Protein 8JCQ (pdb70)

Nearest PDB structures (foldseek):
  8jcr-assembly1_A  TM=1.004E+00  e=3.885E-51  Calotropis gigantea
  8jcs-assembly1_A  TM=9.758E-01  e=3.592E-34  Calotropis
  2cio-assembly1_A  TM=9.596E-01  e=3.983E-30  Carica papaya
  4qrg-assembly2_B  TM=9.560E-01  e=6.024E-29  Carica papaya
  2bdz-assembly4_D  TM=9.513E-01  e=4.360E-29  Jacaratia mexicana

Secondary structure (DSSP, 8-state):
----S-EETTTTT--PPP-B-TTSB-HHHHHHHHHHHHHHHHTT-----B-HHHHHHH-TTS-TTB---HHHHHHHHHHH-B-BTTTS---SS----------B---EEEE--SS-HHHHHHHHTTS-EEEEE---HHHHT--SSEE-----SS--EEEEEEEEEEETTEEEEEEE-SB-TTSTBTTEEEEE-S-SSTT---TTSS-EEEE--

Foldseek 3Di:
DDFDQKAFLVVVVQFDAAAALPQFQLLLLVLLQSQVQSVCVLVPHDRFAWDSLLCLAPLVCQHRSVGGHVQSSLVCLQVPATHGCVFVPRDNGHDHNDDDDHPHGANHKDKFPFLAQVRVSVVLRRTKKKFWAFADDQNQQAAEDADPDDGHDDGRGIWIFRMWHADPRFIWTWIAARRALRGHPRRIHTYTGDDPGSCRSNRRGIMMHTHHD

Solvent-accessible surface area: 9882 Å² total

Radius of gyration: 16.0 Å; Cα contacts (8 Å, |Δi|>4): 527; chains: 1; bounding box: 44×42×37 Å

Sequence (213 aa):
FPVPPSSVDWREKGALVPIKNQGRCGSCWAFSAVASVEALNKIKGGELIISLSEQMMVDCVNASYGCKGGRQTDAFKYIKVHGIASSKDYPYVGVVQGPCQPKEIVLLKISSGYRGIVRRNNEKYLQIIASQQVVSISIKVGKDFQHYKSGIFNGTCGDKINHGVNVVGYGSSENGIPYWIVRNSWGKGWGEQGYIRMRRNTSNPAGCGVAITPTFPVID

Structure (mmCIF, N/CA/C/O backbone):
data_8JCQ
#
_entry.id   8JCQ
#
_cell.length_a   68.616
_cell.length_b   121.272
_cell.length_c   61.006
_cell.angle_alpha   90.000
_cell.angle_beta   90.000
_cell.angle_gamma   90.000
#
_symmetry.space_group_name_H-M   'C 2 2 21'
#
loop_
_entity.id
_entity.type
_entity.pdbx_description
1 polymer Procerain
2 non-polymer N-[N-[1-HYDROXYCARBOXYETHYL-CARBONYL]LEUCYLAMINO-BUTYL]-GUANIDINE
3 water water
#
loop_
_atom_site.group_PDB
_atom_site.id
_atom_site.type_symbol
_atom_site.label_atom_id
_atom_site.label_alt_id
_atom_site.label_comp_id
_atom_site.label_asym_id
_atom_site.label_entity_id
_atom_site.label_seq_id
_atom_site.pdbx_PDB_ins_code
_atom_site.Cartn_x
_atom_site.Cartn_y
_atom_site.Cartn_z
_atom_site.occupancy
_atom_site.B_iso_or_equiv
_atom_site.auth_seq_id
_atom_site.auth_comp_id
_atom_site.auth_asym_id
_atom_site.auth_atom_id
_atom_site.pdbx_PDB_model_num
ATOM 1 N N . PHE A 1 1 ? -4.50626 21.03297 1.44710 1.000 36.34013 124 PHE A N 1
ATOM 2 C CA . PHE A 1 1 ? -3.73398 20.95643 0.21395 1.000 33.84027 124 PHE A CA 1
ATOM 3 C C . PHE A 1 1 ? -3.64046 19.47807 -0.16334 1.000 32.09767 124 PHE A C 1
ATOM 4 O O . PHE A 1 1 ? -3.12013 18.68352 0.62022 1.000 40.92581 124 PHE A O 1
ATOM 12 N N . PRO A 1 2 ? -4.14417 19.11559 -1.33945 1.000 28.55956 125 PRO A N 1
ATOM 13 C CA . PRO A 1 2 ? -4.02993 17.71265 -1.79301 1.000 33.77564 125 PRO A CA 1
ATOM 14 C C . PRO A 1 2 ? -2.58380 17.23644 -1.78021 1.000 33.37684 125 PRO A C 1
ATOM 15 O O . PRO A 1 2 ? -1.69398 17.88279 -2.34031 1.000 29.69810 125 PRO A O 1
ATOM 19 N N . VAL A 1 3 ? -2.36456 16.11165 -1.11509 1.000 32.12428 126 VAL A N 1
ATOM 20 C CA . VAL A 1 3 ? -1.03932 15.57009 -0.82483 1.000 27.82605 126 VAL A CA 1
ATOM 21 C C . VAL A 1 3 ? -0.88669 14.23918 -1.56337 1.000 22.34886 126 VAL A C 1
ATOM 22 O O . VAL A 1 3 ? -1.65158 13.32440 -1.30047 1.000 23.95249 126 VAL A O 1
ATOM 26 N N . PRO A 1 4 ? 0.08329 14.08103 -2.46022 1.000 22.64177 127 PRO A N 1
ATOM 27 C CA . PRO A 1 4 ? 0.31845 12.77011 -3.08131 1.000 26.77743 127 PRO A CA 1
ATOM 28 C C . PRO A 1 4 ? 0.82287 11.77236 -2.05388 1.000 21.08919 127 PRO A C 1
ATOM 29 O O . PRO A 1 4 ? 1.49557 12.15566 -1.08720 1.000 21.19881 127 PRO A O 1
ATOM 33 N N . PRO A 1 5 ? 0.49093 10.48437 -2.19421 1.000 23.19570 128 PRO A N 1
ATOM 34 C CA . PRO A 1 5 ? 0.97632 9.50153 -1.20702 1.000 24.35296 128 PRO A CA 1
ATOM 35 C C . PRO A 1 5 ? 2.46043 9.21230 -1.27961 1.000 20.63184 128 PRO A C 1
ATOM 36 O O . PRO A 1 5 ? 3.05750 8.79633 -0.26956 1.000 23.05985 128 PRO A O 1
ATOM 40 N N A SER A 1 6 ? 3.12698 9.43438 -2.42247 0.620 18.94059 129 SER A N 1
ATOM 41 N N B SER A 1 6 ? 3.11758 9.50428 -2.40842 0.380 19.57802 129 SER A N 1
ATOM 42 C CA A SER A 1 6 ? 4.57195 9.30483 -2.47383 0.620 15.97937 129 SER A CA 1
ATOM 43 C CA B SER A 1 6 ? 4.53347 9.22722 -2.58347 0.380 17.82824 129 SER A CA 1
ATOM 44 C C A SER A 1 6 ? 5.12557 10.34588 -3.41562 0.620 16.61941 129 SER A C 1
ATOM 45 C C B SER A 1 6 ? 5.13178 10.31314 -3.46485 0.380 17.48149 129 SER A C 1
ATOM 46 O O A SER A 1 6 ? 4.50383 10.68113 -4.43193 0.620 17.94954 129 SER A O 1
ATOM 47 O O B SER A 1 6 ? 4.53011 10.69549 -4.47378 0.380 18.04110 129 SER A O 1
ATOM 52 N N . VAL A 1 7 ? 6.30190 10.80314 -3.08152 1.000 14.28648 130 VAL A N 1
ATOM 53 C CA . VAL A 1 7 ? 6.98996 11.84897 -3.82310 1.000 13.66638 130 VAL A CA 1
ATOM 54 C C . VAL A 1 7 ? 8.46114 11.51005 -3.83132 1.000 13.83141 130 VAL A C 1
ATOM 55 O O . VAL A 1 7 ? 9.00542 11.09400 -2.80509 1.000 15.06408 130 VAL A O 1
ATOM 59 N N . ASP A 1 8 ? 9.13091 11.70993 -4.96285 1.000 13.56490 131 ASP A N 1
ATOM 60 C CA . ASP A 1 8 ? 10.58845 11.54741 -5.01347 1.000 13.98840 131 ASP A CA 1
ATOM 61 C C . ASP A 1 8 ? 11.15878 12.58876 -5.98657 1.000 13.69663 131 ASP A C 1
ATOM 62 O O . ASP A 1 8 ? 11.09526 12.39492 -7.21765 1.000 13.98831 131 ASP A O 1
ATOM 67 N N . TRP A 1 9 ? 11.71689 13.65661 -5.43777 1.000 12.39011 132 TRP A N 1
ATOM 68 C CA . TRP A 1 9 ? 12.22421 14.72911 -6.29183 1.000 13.19064 132 TRP A CA 1
ATOM 69 C C . TRP A 1 9 ? 13.39942 14.30011 -7.14423 1.000 14.33473 132 TRP A C 1
ATOM 70 O O . TRP A 1 9 ? 13.68916 14.97607 -8.15803 1.000 14.32725 132 TRP A O 1
ATOM 81 N N . ARG A 1 10 ? 14.07289 13.19399 -6.78522 1.000 13.74978 133 ARG A N 1
ATOM 82 C CA . ARG A 1 10 ? 15.13553 12.70774 -7.65868 1.000 14.21724 133 ARG A CA 1
ATOM 83 C C . ARG A 1 10 ? 14.56134 12.25310 -8.99725 1.000 15.43127 133 ARG A C 1
ATOM 84 O O . ARG A 1 10 ? 15.19148 12.43934 -10.05239 1.000 16.56283 133 ARG A O 1
ATOM 92 N N . GLU A 1 11 ? 13.36395 11.65626 -8.99112 1.000 17.37234 134 GLU A N 1
ATOM 93 C CA . GLU A 1 11 ? 12.72599 11.21137 -10.23222 1.000 18.05737 134 GLU A CA 1
ATOM 94 C C . GLU A 1 11 ? 12.30706 12.37681 -11.10778 1.000 20.54001 134 GLU A C 1
ATOM 95 O O . GLU A 1 11 ? 12.10710 12.17655 -12.30339 1.000 22.21423 134 GLU A O 1
ATOM 101 N N . LYS A 1 12 ? 12.16099 13.58246 -10.55189 1.000 19.01671 135 LYS A N 1
ATOM 102 C CA . LYS A 1 12 ? 11.83308 14.78767 -11.31253 1.000 21.44604 135 LYS A CA 1
ATOM 103 C C . LYS A 1 12 ? 13.05713 15.56944 -11.75545 1.000 20.87972 135 LYS A C 1
ATOM 104 O O . LYS A 1 12 ? 12.93179 16.68776 -12.27277 1.000 22.74067 135 LYS A O 1
ATOM 110 N N . GLY A 1 13 ? 14.26042 15.03023 -11.55408 1.000 18.07605 136 GLY A N 1
ATOM 111 C CA . GLY A 1 13 ? 15.42922 15.72460 -12.05362 1.000 18.46700 136 GLY A CA 1
ATOM 112 C C . GLY A 1 13 ? 15.82955 16.92032 -11.22134 1.000 17.21044 136 GLY A C 1
ATOM 113 O O . GLY A 1 13 ? 16.50709 17.82202 -11.73755 1.000 17.57997 136 GLY A O 1
ATOM 114 N N . ALA A 1 14 ? 15.42756 16.95273 -9.94592 1.000 14.33608 137 ALA A N 1
ATOM 115 C CA . ALA A 1 14 ? 15.71006 18.10910 -9.11302 1.000 13.59185 137 ALA A CA 1
ATOM 116 C C . ALA A 1 14 ? 16.88225 17.95067 -8.15586 1.000 12.48586 137 ALA A C 1
ATOM 117 O O . ALA A 1 14 ? 17.19501 18.88866 -7.40973 1.000 13.70266 137 ALA A O 1
ATOM 119 N N . LEU A 1 15 ? 17.57794 16.81607 -8.15767 1.000 12.76332 138 LEU A N 1
ATOM 120 C CA . LEU A 1 15 ? 18.75768 16.62786 -7.30532 1.000 13.05689 138 LEU A CA 1
ATOM 121 C C . LEU A 1 15 ? 19.99507 16.37068 -8.14577 1.000 13.67819 138 LEU A C 1
ATOM 122 O O . LEU A 1 15 ? 20.03192 15.46615 -8.98683 1.000 14.88155 138 LEU A O 1
ATOM 127 N N . VAL A 1 16 ? 21.03664 17.16771 -7.88150 1.000 14.10514 139 VAL A N 1
ATOM 128 C CA . VAL A 1 16 ? 22.34220 16.86113 -8.43741 1.000 14.78967 139 VAL A CA 1
ATOM 129 C C . VAL A 1 16 ? 22.90546 15.62258 -7.73765 1.000 14.99364 139 VAL A C 1
ATOM 130 O O . VAL A 1 16 ? 22.39152 15.22932 -6.67081 1.000 14.73899 139 VAL A O 1
ATOM 134 N N . PRO A 1 17 ? 23.95490 15.00661 -8.25262 1.000 15.49300 140 PRO A N 1
ATOM 135 C CA . PRO A 1 17 ? 24.48383 13.81226 -7.59107 1.000 16.98959 140 PRO A CA 1
ATOM 136 C C . PRO A 1 17 ? 24.92310 14.10537 -6.16155 1.000 17.14833 140 PRO A C 1
ATOM 137 O O . PRO A 1 17 ? 25.30440 15.22374 -5.80611 1.000 16.17559 140 PRO A O 1
ATOM 141 N N . ILE A 1 18 ? 24.85590 13.05555 -5.33050 1.000 16.63241 141 ILE A N 1
ATOM 142 C CA . ILE A 1 18 ? 25.29908 13.12599 -3.94059 1.000 16.55465 141 ILE A CA 1
ATOM 143 C C . ILE A 1 18 ? 26.72166 13.65415 -3.85234 1.000 14.66329 141 ILE A C 1
ATOM 144 O O . ILE A 1 18 ? 27.59082 13.28144 -4.64498 1.000 16.99275 141 ILE A O 1
ATOM 149 N N . LYS A 1 19 ? 26.93909 14.49684 -2.83805 1.000 15.09779 142 LYS A N 1
ATOM 150 C CA . LYS A 1 19 ? 28.22480 15.08473 -2.53074 1.000 16.06742 142 LYS A CA 1
ATOM 151 C C . LYS A 1 19 ? 28.79903 14.53197 -1.23012 1.000 15.73881 142 LYS A C 1
ATOM 152 O O . LYS A 1 19 ? 28.12691 13.80193 -0.48295 1.000 18.01445 142 LYS A O 1
ATOM 158 N N . ASN A 1 20 ? 30.04443 14.91649 -0.93259 1.000 18.53672 143 ASN A N 1
ATOM 159 C CA . ASN A 1 20 ? 30.73884 14.44575 0.26465 1.000 18.13025 143 ASN A CA 1
ATOM 160 C C . ASN A 1 20 ? 31.38443 15.64195 0.96724 1.000 19.95632 143 ASN A C 1
ATOM 161 O O . ASN A 1 20 ? 32.36852 16.20480 0.46761 1.000 19.68181 143 ASN A O 1
ATOM 166 N N . GLN A 1 21 ? 30.87187 15.99748 2.14827 1.000 18.82717 144 GLN A N 1
ATOM 167 C CA . GLN A 1 21 ? 31.41944 17.13053 2.89337 1.000 18.44792 144 GLN A CA 1
ATOM 168 C C . GLN A 1 21 ? 32.78688 16.83863 3.51356 1.000 21.73594 144 GLN A C 1
ATOM 169 O O . GLN A 1 21 ? 33.46664 17.77096 3.96360 1.000 20.76623 144 GLN A O 1
ATOM 175 N N . GLY A 1 22 ? 33.21960 15.59138 3.55999 1.000 19.99398 145 GLY A N 1
ATOM 176 C CA . GLY A 1 22 ? 34.49702 15.29086 4.17875 1.000 23.05870 145 GLY A CA 1
ATOM 177 C C . GLY A 1 22 ? 34.49210 15.60079 5.67255 1.000 26.64072 145 GLY A C 1
ATOM 178 O O . GLY A 1 22 ? 33.45162 15.59149 6.33312 1.000 27.28741 145 GLY A O 1
ATOM 179 N N . ARG A 1 23 ? 35.69080 15.83354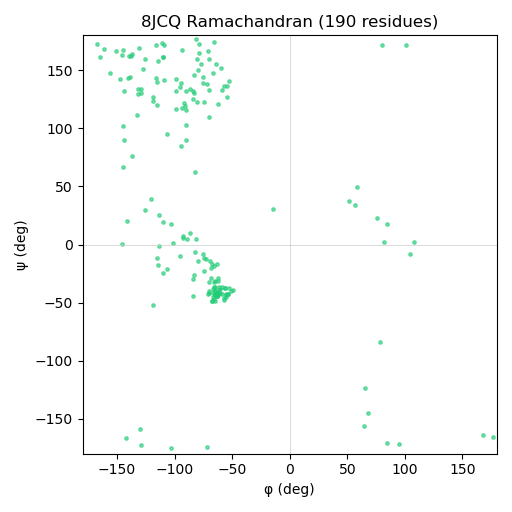 6.22747 1.000 29.32320 146 ARG A N 1
ATOM 180 C CA . ARG A 1 23 ? 35.75906 16.03235 7.67992 1.000 31.87820 146 ARG A CA 1
ATOM 181 C C . ARG A 1 23 ? 35.24875 17.39185 8.14686 1.000 37.54475 146 ARG A C 1
ATOM 182 O O . ARG A 1 23 ? 35.02222 17.58537 9.34735 1.000 43.28856 146 ARG A O 1
ATOM 190 N N . CYS A 1 24 ? 35.02201 18.31587 7.23225 1.000 26.38610 147 CYS A N 1
ATOM 191 C CA . CYS A 1 24 ? 34.63455 19.67026 7.58510 1.000 23.20076 147 CYS A CA 1
ATOM 192 C C . CYS A 1 24 ? 33.20249 19.67819 8.11003 1.000 19.83469 147 CYS A C 1
ATOM 193 O O . CYS A 1 24 ? 32.32851 19.00405 7.56202 1.000 22.71365 147 CYS A O 1
ATOM 196 N N . GLY A 1 25 ? 32.96259 20.45487 9.17495 1.000 21.99920 148 GLY A N 1
ATOM 197 C CA . GLY A 1 25 ? 31.61364 20.55298 9.74400 1.000 20.96215 148 GLY A CA 1
ATOM 198 C C . GLY A 1 25 ? 30.74095 21.54230 8.99182 1.000 18.87873 148 GLY A C 1
ATOM 199 O O . GLY A 1 25 ? 30.36460 22.60938 9.51114 1.000 23.16813 148 GLY A O 1
ATOM 200 N N . SER A 1 26 ? 30.50402 21.23779 7.72603 1.000 18.27077 149 SER A N 1
ATOM 201 C CA . SER A 1 26 ? 29.78989 22.14779 6.82680 1.000 16.70369 149 SER A CA 1
ATOM 202 C C . SER A 1 26 ? 28.39717 21.63074 6.46599 1.000 16.73040 149 SER A C 1
ATOM 203 O O . SER A 1 26 ? 27.81711 22.04434 5.46065 1.000 15.50077 149 SER A O 1
ATOM 206 N N . CYS A 1 27 ? 27.85641 20.70643 7.27673 1.000 16.71347 150 CYS A N 1
ATOM 207 C CA . CYS A 1 27 ? 26.53559 20.17773 6.96832 1.000 16.67515 150 CYS A CA 1
ATOM 208 C C . CYS A 1 27 ? 25.49426 21.27896 6.76674 1.000 14.92432 150 CYS A C 1
ATOM 209 O O . CYS A 1 27 ? 24.56795 21.12239 5.96597 1.000 14.38587 150 CYS A O 1
ATOM 212 N N . TRP A 1 28 ? 25.57312 22.33426 7.54500 1.000 15.86930 151 TRP A N 1
ATOM 213 C CA . TRP A 1 28 ? 24.63089 23.45282 7.40212 1.000 15.62607 151 TRP A CA 1
ATOM 214 C C . TRP A 1 28 ? 24.60910 23.96556 5.97269 1.000 14.08672 151 TRP A C 1
ATOM 215 O O . TRP A 1 28 ? 23.54009 24.27342 5.43028 1.000 13.24751 151 TRP A O 1
ATOM 226 N N . ALA A 1 29 ? 25.78257 24.08626 5.35030 1.000 13.71053 152 ALA A N 1
ATOM 227 C CA . ALA A 1 29 ? 25.88056 24.56429 3.97968 1.000 13.76687 152 ALA A CA 1
ATOM 228 C C . ALA A 1 29 ? 25.34896 23.54145 2.98615 1.000 12.28982 152 ALA A C 1
ATOM 229 O O . ALA A 1 29 ? 24.63537 23.89828 2.04443 1.000 13.00447 152 ALA A O 1
ATOM 231 N N . PHE A 1 30 ? 25.67220 22.25656 3.17179 1.000 12.21987 153 PHE A N 1
ATOM 232 C CA . PHE A 1 30 ? 25.13115 21.24611 2.26776 1.000 14.09144 153 PHE A CA 1
ATOM 233 C C . PHE A 1 30 ? 23.60318 21.19762 2.34588 1.000 11.45251 153 PHE A C 1
ATOM 234 O O . PHE A 1 30 ? 22.92560 21.14929 1.30853 1.000 12.36637 153 PHE A O 1
ATOM 242 N N . SER A 1 31 ? 23.06002 21.28884 3.54771 1.000 12.68689 154 SER A N 1
ATOM 243 C CA . SER A 1 31 ? 21.62011 21.23181 3.70239 1.000 11.96315 154 SER A CA 1
ATOM 244 C C . SER A 1 31 ? 20.95349 22.45038 3.07244 1.000 12.59045 154 SER A C 1
ATOM 245 O O . SER A 1 31 ? 19.92544 22.33127 2.34948 1.000 13.17827 154 SER A O 1
ATOM 248 N N . ALA A 1 32 ? 21.51149 23.65188 3.23398 1.000 11.35400 155 ALA A N 1
ATOM 249 C CA . ALA A 1 32 ? 20.91101 24.81384 2.57338 1.000 11.61345 155 ALA A CA 1
ATOM 250 C C . ALA A 1 32 ? 21.02509 24.70249 1.06693 1.000 10.67021 155 ALA A C 1
ATOM 251 O O . ALA A 1 32 ? 20.05240 24.98053 0.31667 1.000 11.85130 155 ALA A O 1
ATOM 253 N N . VAL A 1 33 ? 22.21390 24.35689 0.56451 1.000 11.00354 156 VAL A N 1
ATOM 254 C CA . VAL A 1 33 ? 22.48369 24.37178 -0.86425 1.000 11.24845 156 VAL A CA 1
ATOM 255 C C . VAL A 1 33 ? 21.60101 23.38014 -1.61032 1.000 10.48146 156 VAL A C 1
ATOM 256 O O . VAL A 1 33 ? 21.09016 23.70412 -2.69196 1.000 11.36242 156 VAL A O 1
ATOM 260 N N . ALA A 1 34 ? 21.44929 22.16303 -1.10048 1.000 11.14721 157 ALA A N 1
ATOM 261 C CA . ALA A 1 34 ? 20.65396 21.21027 -1.86981 1.000 11.05616 157 ALA A CA 1
ATOM 262 C C . ALA A 1 34 ? 19.21686 21.70217 -2.03264 1.000 10.94514 157 ALA A C 1
ATOM 263 O O . ALA A 1 34 ? 18.59266 21.48134 -3.08522 1.000 11.13641 157 ALA A O 1
ATOM 265 N N . SER A 1 35 ? 18.66345 22.35797 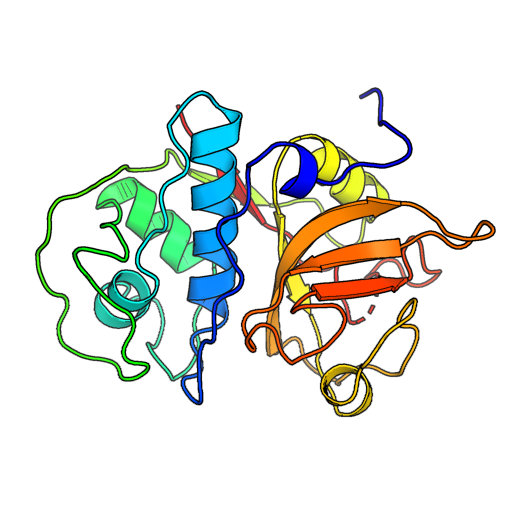-1.00365 1.000 10.09391 158 SER A N 1
ATOM 266 C CA . SER A 1 35 ? 17.30713 22.86663 -1.13315 1.000 9.58318 158 SER A CA 1
ATOM 267 C C . SER A 1 35 ? 17.22985 23.95907 -2.19877 1.000 11.15448 158 SER A C 1
ATOM 268 O O . SER A 1 35 ? 16.23766 24.04532 -2.94180 1.000 10.84028 158 SER A O 1
ATOM 271 N N . VAL A 1 36 ? 18.24429 24.83157 -2.26809 1.000 10.30405 159 VAL A N 1
ATOM 272 C CA . VAL A 1 36 ? 18.26992 25.89506 -3.27925 1.000 11.09344 159 VAL A CA 1
ATOM 273 C C . VAL A 1 36 ? 18.42077 25.32491 -4.70034 1.000 11.12223 159 VAL A C 1
ATOM 274 O O . VAL A 1 36 ? 17.72180 25.74282 -5.63021 1.000 11.20110 159 VAL A O 1
ATOM 278 N N . GLU A 1 37 ? 19.33777 24.36035 -4.87698 1.000 11.09749 160 GLU A N 1
ATOM 279 C CA . GLU A 1 37 ? 19.53670 23.74437 -6.18269 1.000 11.02516 160 GLU A CA 1
ATOM 280 C C . GLU A 1 37 ? 18.24236 23.14358 -6.67755 1.000 11.48461 160 GLU A C 1
ATOM 281 O O . GLU A 1 37 ? 17.87053 23.32468 -7.84161 1.000 12.05186 160 GLU A O 1
ATOM 287 N N . ALA A 1 38 ? 17.55973 22.39131 -5.81059 1.000 11.36641 161 ALA A N 1
ATOM 288 C CA . ALA A 1 38 ? 16.31046 21.75242 -6.23079 1.000 10.45653 161 ALA A CA 1
ATOM 289 C C . ALA A 1 38 ? 15.24034 22.77841 -6.56580 1.000 11.49105 161 ALA A C 1
ATOM 290 O O . ALA A 1 38 ? 14.53238 22.65736 -7.57656 1.000 12.13450 161 ALA A O 1
ATOM 292 N N . LEU A 1 39 ? 15.11110 23.82125 -5.75265 1.000 10.68010 162 LEU A N 1
ATOM 293 C CA . LEU A 1 39 ? 14.03574 24.76557 -6.02620 1.000 11.73423 162 LEU A CA 1
ATOM 294 C C . LEU A 1 39 ? 14.26230 25.47000 -7.34675 1.000 12.33928 162 LEU A C 1
ATOM 295 O O . LEU A 1 39 ? 13.30884 25.73823 -8.08189 1.000 13.58177 162 LEU A O 1
ATOM 300 N N . ASN A 1 40 ? 15.52310 25.82912 -7.63591 1.000 12.34176 163 ASN A N 1
ATOM 301 C CA . ASN A 1 40 ? 15.81735 26.49718 -8.90255 1.000 15.13125 163 ASN A CA 1
ATOM 302 C C . ASN A 1 40 ? 15.31779 25.67229 -10.08128 1.000 15.23332 163 ASN A C 1
ATOM 303 O O . ASN A 1 40 ? 14.69550 26.19870 -11.00136 1.000 15.20068 163 ASN A O 1
ATOM 308 N N . LYS A 1 41 ? 15.54952 24.36586 -10.02567 1.000 13.07745 164 LYS A N 1
ATOM 309 C CA . LYS A 1 41 ? 15.06289 23.46900 -11.07442 1.000 13.77427 164 LYS A CA 1
ATOM 310 C C . LYS A 1 41 ? 13.54208 23.36788 -11.06880 1.000 13.40076 164 LYS A C 1
ATOM 311 O O . LYS A 1 41 ? 12.90971 23.42107 -12.12984 1.000 14.69576 164 LYS A O 1
ATOM 317 N N . ILE A 1 42 ? 12.95971 23.14244 -9.88646 1.000 13.02054 165 ILE A N 1
ATOM 318 C CA . ILE A 1 42 ? 11.51028 22.96103 -9.78851 1.000 14.46428 165 ILE A CA 1
ATOM 319 C C . ILE A 1 42 ? 10.76175 24.15160 -10.37673 1.000 16.03079 165 ILE A C 1
ATOM 320 O O . ILE A 1 42 ? 9.71452 23.98925 -11.02206 1.000 18.08377 165 ILE A O 1
ATOM 325 N N . LYS A 1 43 ? 11.27902 25.35296 -10.18526 1.000 16.07238 166 LYS A N 1
ATOM 326 C CA . LYS A 1 43 ? 10.60652 26.56704 -10.64979 1.000 20.13480 166 LYS A CA 1
ATOM 327 C C . LYS A 1 43 ? 10.93488 26.92881 -12.08510 1.000 22.14729 166 LYS A C 1
ATOM 328 O O . LYS A 1 43 ? 10.52929 28.00031 -12.55110 1.000 27.15989 166 LYS A O 1
ATOM 334 N N . GLY A 1 44 ? 11.60251 26.04766 -12.81491 1.000 19.53469 167 GLY A N 1
ATOM 335 C CA . GLY A 1 44 ? 11.74976 26.21675 -14.24941 1.000 19.06687 167 GLY A CA 1
ATOM 336 C C . GLY A 1 44 ? 13.15383 26.59898 -14.66646 1.000 18.38696 167 GLY A C 1
ATOM 337 O O . GLY A 1 44 ? 13.36853 26.78496 -15.86599 1.000 19.75827 167 GLY A O 1
ATOM 338 N N . GLY A 1 45 ? 14.09999 26.69445 -13.75687 1.000 19.33613 168 GLY A N 1
ATOM 339 C CA . GLY A 1 45 ? 15.49499 26.88646 -14.10240 1.000 19.57005 168 GLY A CA 1
ATOM 340 C C . GLY A 1 45 ? 16.17652 25.57925 -14.48713 1.000 20.82079 168 GLY A C 1
ATOM 341 O O . GLY A 1 45 ? 15.57968 24.50001 -14.48446 1.000 19.90597 168 GLY A O 1
ATOM 342 N N . GLU A 1 46 ? 17.44338 25.68908 -14.88282 1.000 19.95264 169 GLU A N 1
ATOM 343 C CA . GLU A 1 46 ? 18.24187 24.50390 -15.18494 1.000 18.71982 169 GLU A CA 1
ATOM 344 C C . GLU A 1 46 ? 18.81085 23.93562 -13.89911 1.000 21.53576 169 GLU A C 1
ATOM 345 O O . GLU A 1 46 ? 19.12433 24.68105 -12.97959 1.000 26.09238 169 GLU A O 1
ATOM 351 N N . LEU A 1 47 ? 18.93683 22.60929 -13.81606 1.000 17.11031 170 LEU A N 1
ATOM 352 C CA . LEU A 1 47 ? 19.60203 22.01180 -12.65004 1.000 16.42524 170 LEU A CA 1
ATOM 353 C C . LEU A 1 47 ? 21.09528 22.29846 -12.71094 1.000 16.37818 170 LEU A C 1
ATOM 354 O O . LEU A 1 47 ? 21.78830 21.88867 -13.64864 1.000 17.28082 170 LEU A O 1
ATOM 359 N N A ILE A 1 48 ? 21.58933 22.96130 -11.67318 0.574 15.88928 171 ILE A N 1
ATOM 360 N N B ILE A 1 48 ? 21.61188 22.96364 -11.69242 0.426 15.58200 171 ILE A N 1
ATOM 361 C CA A ILE A 1 48 ? 22.98459 23.38948 -11.56912 0.574 15.67775 171 ILE A CA 1
ATOM 362 C CA B ILE A 1 48 ? 23.03778 23.27724 -11.65184 0.426 16.23178 171 ILE A CA 1
ATOM 363 C C A ILE A 1 48 ? 23.48821 23.01261 -10.17832 0.574 14.82002 171 ILE A C 1
ATOM 364 C C B ILE A 1 48 ? 23.54680 23.10110 -10.23229 0.426 14.02153 171 ILE A C 1
ATOM 365 O O A ILE A 1 48 ? 22.79367 23.23239 -9.18128 0.574 13.03329 171 ILE A O 1
ATOM 366 O O B ILE A 1 48 ? 22.92946 23.58040 -9.27337 0.426 15.56816 171 ILE A O 1
ATOM 375 N N . SER A 1 49 ? 24.66376 22.39297 -10.10900 1.000 14.85529 172 SER A N 1
ATOM 376 C CA . SER A 1 49 ? 25.31523 22.17466 -8.82797 1.000 14.21106 172 SER A CA 1
ATOM 377 C C . SER A 1 49 ? 25.95492 23.47548 -8.33486 1.000 11.99883 172 SER A C 1
ATOM 378 O O . SER A 1 49 ? 26.72470 24.13396 -9.04751 1.000 13.15058 172 SER A O 1
ATOM 381 N N . LEU A 1 50 ? 25.61073 23.84299 -7.10776 1.000 11.40334 173 LEU A N 1
ATOM 382 C CA . LEU A 1 50 ? 26.01782 25.10381 -6.50632 1.000 11.01430 173 LEU A CA 1
ATOM 383 C C . LEU A 1 50 ? 27.03465 24.89969 -5.37223 1.000 13.02689 173 LEU A C 1
ATOM 384 O O . LEU A 1 50 ? 27.18859 23.81441 -4.82552 1.000 12.41593 173 LEU A O 1
ATOM 389 N N . SER A 1 51 ? 27.74597 25.98411 -5.03105 1.000 12.00814 174 SER A N 1
ATOM 390 C CA . SER A 1 51 ? 28.98733 25.87649 -4.23783 1.000 12.47442 174 SER A CA 1
ATOM 391 C C . SER A 1 51 ? 28.76132 25.94350 -2.72400 1.000 12.09645 174 SER A C 1
ATOM 392 O O . SER A 1 51 ? 28.60489 27.04321 -2.15691 1.000 12.05689 174 SER A O 1
ATOM 395 N N . GLU A 1 52 ? 28.81840 24.78764 -2.06436 1.000 11.81382 175 GLU A N 1
ATOM 396 C CA . GLU A 1 52 ? 28.90329 24.80447 -0.59732 1.000 12.41626 175 GLU A CA 1
ATOM 397 C C . GLU A 1 52 ? 30.17347 25.48916 -0.13300 1.000 12.18562 175 GLU A C 1
ATOM 398 O O . GLU A 1 52 ? 30.19772 26.09022 0.94334 1.000 13.08270 175 GLU A O 1
ATOM 404 N N . GLN A 1 53 ? 31.26158 25.40145 -0.91246 1.000 12.48843 176 GLN A N 1
ATOM 405 C CA . GLN A 1 53 ? 32.51242 26.04581 -0.47198 1.000 11.90187 176 GLN A CA 1
ATOM 406 C C . GLN A 1 53 ? 32.33807 27.54117 -0.34057 1.000 11.83293 176 GLN A C 1
ATOM 407 O O . GLN A 1 53 ? 32.84705 28.15948 0.61192 1.000 12.54496 176 GLN A O 1
ATOM 413 N N . MET A 1 54 ? 31.59424 28.14215 -1.27402 1.000 12.12346 177 MET A N 1
ATOM 414 C CA . MET A 1 54 ? 31.33720 29.56686 -1.18191 1.000 11.53124 177 MET A CA 1
ATOM 415 C C . MET A 1 54 ? 30.59952 29.87848 0.09900 1.000 12.05167 177 MET A C 1
ATOM 416 O O . MET A 1 54 ? 30.86974 30.90680 0.73838 1.000 13.12972 177 MET A O 1
ATOM 421 N N . MET A 1 55 ? 29.65434 29.02068 0.51980 1.000 11.94256 178 MET A N 1
ATOM 422 C CA . MET A 1 55 ? 28.95858 29.28536 1.78451 1.000 11.06344 178 MET A CA 1
ATOM 423 C C . MET A 1 55 ? 29.92936 29.20197 2.95758 1.000 13.46285 178 MET A C 1
ATOM 424 O O . MET A 1 55 ? 29.95541 30.08229 3.82825 1.000 13.61111 178 MET A O 1
ATOM 429 N N . VAL A 1 56 ? 30.72392 28.12342 3.00971 1.000 12.98650 179 VAL A N 1
ATOM 430 C CA . VAL A 1 56 ? 31.69938 27.95410 4.08143 1.000 14.07337 179 VAL A CA 1
ATOM 431 C C . VAL A 1 56 ? 32.59436 29.17670 4.18455 1.000 13.54465 179 VAL A C 1
ATOM 432 O O . VAL A 1 56 ? 32.87518 29.66083 5.29392 1.000 14.87015 179 VAL A O 1
ATOM 436 N N . ASP A 1 57 ? 33.04665 29.71782 3.02925 1.000 12.74042 180 ASP A N 1
ATOM 437 C CA . ASP A 1 57 ? 34.06004 30.76706 3.06431 1.000 13.21773 180 ASP A CA 1
ATOM 438 C C . ASP A 1 57 ? 33.43268 32.14608 3.28019 1.000 14.00319 180 ASP A C 1
ATOM 439 O O . ASP A 1 57 ? 34.07814 33.03137 3.83782 1.000 15.41417 180 ASP A O 1
ATOM 444 N N . CYS A 1 58 ? 32.18043 32.35627 2.82057 1.000 14.13509 181 CYS A N 1
ATOM 445 C CA . CYS A 1 58 ? 31.62503 33.71569 2.72653 1.000 13.51589 181 CYS A CA 1
ATOM 446 C C . CYS A 1 58 ? 30.57947 34.06611 3.77067 1.000 14.32378 181 CYS A C 1
ATOM 447 O O . CYS A 1 58 ? 30.32284 35.25182 3.96485 1.000 16.61225 181 CYS A O 1
ATOM 450 N N . VAL A 1 59 ? 29.94295 33.07018 4.39325 1.000 16.60577 182 VAL A N 1
ATOM 451 C CA . VAL A 1 59 ? 28.80718 33.31387 5.29987 1.000 17.82821 182 VAL A CA 1
ATOM 452 C C . VAL A 1 59 ? 29.40728 33.50548 6.69326 1.000 19.53679 182 VAL A C 1
ATOM 453 O O . VAL A 1 59 ? 29.59906 32.54506 7.45275 1.000 20.17051 182 VAL A O 1
ATOM 457 N N . ASN A 1 60 ? 29.72790 34.75554 7.03018 1.000 20.28632 183 ASN A N 1
ATOM 458 C CA . ASN A 1 60 ? 30.41384 35.02748 8.29318 1.000 22.90927 183 ASN A CA 1
ATOM 459 C C . ASN A 1 60 ? 29.50809 34.94382 9.51009 1.000 22.90858 183 ASN A C 1
ATOM 460 O O . ASN A 1 60 ? 30.00992 34.93273 10.64158 1.000 24.32266 183 ASN A O 1
ATOM 465 N N . ALA A 1 61 ? 28.18522 34.80462 9.32560 1.000 22.40944 184 ALA A N 1
ATOM 466 C CA . ALA A 1 61 ? 27.31360 34.57274 10.47797 1.000 21.97755 184 ALA A CA 1
ATOM 467 C C . ALA A 1 61 ? 27.47396 33.14820 10.97754 1.000 22.73333 184 ALA A C 1
ATOM 468 O O . ALA A 1 61 ? 27.13578 32.85867 12.13044 1.000 23.72385 184 ALA A O 1
ATOM 470 N N . SER A 1 62 ? 27.95091 32.23868 10.10164 1.000 20.52829 185 SER A N 1
ATOM 471 C CA . SER A 1 62 ? 28.23673 30.86394 10.44672 1.000 20.28509 185 SER A CA 1
ATOM 472 C C . SER A 1 62 ? 29.74310 30.70572 10.60422 1.000 22.75823 185 SER A C 1
ATOM 473 O O . SER A 1 62 ? 30.49736 31.68037 10.56244 1.000 23.53120 185 SER A O 1
ATOM 476 N N . TYR A 1 63 ? 30.18526 29.46904 10.82827 1.000 21.29964 186 TYR A N 1
ATOM 477 C CA . TYR A 1 63 ? 31.52633 29.24205 11.37955 1.000 24.06423 186 TYR A CA 1
ATOM 478 C C . TYR A 1 63 ? 32.32031 28.29397 10.49270 1.000 22.75065 186 TYR A C 1
ATOM 479 O O . TYR A 1 63 ? 33.21781 27.59718 10.96913 1.000 24.52887 186 TYR A O 1
ATOM 488 N N . GLY A 1 64 ? 32.04171 28.28793 9.19145 1.000 21.97181 187 GLY A N 1
ATOM 489 C CA . GLY A 1 64 ? 32.88774 27.53348 8.26999 1.000 22.29167 187 GLY A CA 1
ATOM 490 C C . GLY A 1 64 ? 32.83216 26.03943 8.51047 1.000 20.52969 187 GLY A C 1
ATOM 491 O O . GLY A 1 64 ? 31.74428 25.44230 8.45956 1.000 22.46386 187 GLY A O 1
ATOM 492 N N . CYS A 1 65 ? 33.98330 25.40642 8.74279 1.000 21.58827 188 CYS A N 1
ATOM 493 C CA . CYS A 1 65 ? 34.04225 23.98590 9.06879 1.000 23.26967 188 CYS A CA 1
ATOM 494 C C . CYS A 1 65 ? 33.76111 23.70788 10.54091 1.000 22.92725 188 CYS A C 1
ATOM 495 O O . CYS A 1 65 ? 33.86076 22.56013 10.95088 1.000 25.92190 188 CYS A O 1
ATOM 498 N N . LYS A 1 66 ? 33.41440 24.74675 11.30082 1.000 22.96762 189 LYS A N 1
ATOM 499 C CA . LYS A 1 66 ? 33.07178 24.68040 12.70737 1.000 25.06418 189 LYS A CA 1
ATOM 500 C C . LYS A 1 66 ? 31.56612 24.76612 12.95611 1.000 23.63867 189 LYS A C 1
ATOM 501 O O . LYS A 1 66 ? 31.14234 25.04281 14.08770 1.000 25.45239 189 LYS A O 1
ATOM 507 N N . GLY A 1 67 ? 30.74452 24.53288 11.93209 1.000 21.22534 190 GLY A N 1
ATOM 508 C CA . GLY A 1 67 ? 29.30725 24.51539 12.11015 1.000 20.57698 190 GLY A CA 1
ATOM 509 C C . GLY A 1 67 ? 28.68081 25.80788 11.64161 1.000 21.51856 190 GLY A C 1
ATOM 510 O O . GLY A 1 67 ? 29.35867 26.78609 11.30593 1.000 22.14807 190 GLY A O 1
ATOM 511 N N . GLY A 1 68 ? 27.35561 25.80612 11.60236 1.000 18.74763 191 GLY A N 1
ATOM 512 C CA . GLY A 1 68 ? 26.66390 26.95643 11.05563 1.000 19.45543 191 GLY A CA 1
ATOM 513 C C . GLY A 1 68 ? 25.17259 26.69914 11.03189 1.000 18.86416 191 GLY A C 1
ATOM 514 O O . GLY A 1 68 ? 24.67211 25.76239 11.67115 1.000 20.39628 191 GLY A O 1
ATOM 515 N N . ARG A 1 69 ? 24.45684 27.54543 10.28609 1.000 17.50763 192 ARG A N 1
ATOM 516 C CA . ARG A 1 69 ? 22.98736 27.52444 10.23796 1.000 16.80762 192 ARG A CA 1
ATOM 517 C C . ARG A 1 69 ? 22.54566 27.56806 8.77990 1.000 15.68130 192 ARG A C 1
ATOM 518 O O . ARG A 1 69 ? 22.96271 28.45180 8.01073 1.000 15.72432 192 ARG A O 1
ATOM 526 N N . GLN A 1 70 ? 21.65806 26.63381 8.38603 1.000 15.03516 193 GLN A N 1
ATOM 527 C CA . GLN A 1 70 ? 21.08773 26.68717 7.04734 1.000 13.78996 193 GLN A CA 1
ATOM 528 C C . GLN A 1 70 ? 20.52500 28.07361 6.75386 1.000 12.76866 193 GLN A C 1
ATOM 529 O O . GLN A 1 70 ? 20.68316 28.59430 5.65160 1.000 12.67692 193 GLN A O 1
ATOM 535 N N . THR A 1 71 ? 19.87181 28.68629 7.74512 1.000 13.43892 194 THR A N 1
ATOM 536 C CA . THR A 1 71 ? 19.24247 29.98629 7.52746 1.000 15.82008 194 THR A CA 1
ATOM 537 C C . THR A 1 71 ? 20.25303 31.09803 7.31243 1.000 14.53517 194 THR A C 1
ATOM 538 O O . THR A 1 71 ? 19.95787 32.03680 6.56131 1.000 14.78940 194 THR A O 1
ATOM 542 N N . ASP A 1 72 ? 21.46532 30.98922 7.87669 1.000 15.05611 195 ASP A N 1
ATOM 543 C CA . ASP A 1 72 ? 22.50948 31.96526 7.54468 1.000 15.36671 195 ASP A CA 1
ATOM 544 C C . ASP A 1 72 ? 22.84145 31.87507 6.07182 1.000 14.64432 195 ASP A C 1
ATOM 545 O O . ASP A 1 72 ? 23.07590 32.88650 5.40840 1.000 14.45488 195 ASP A O 1
ATOM 550 N N . ALA A 1 73 ? 22.93586 30.65766 5.54008 1.000 13.07559 196 ALA A N 1
ATOM 551 C CA . ALA A 1 73 ? 23.19807 30.50888 4.11099 1.000 13.05353 196 ALA A CA 1
ATOM 552 C C . ALA A 1 73 ? 22.05373 31.05572 3.27728 1.000 12.37994 196 ALA A C 1
ATOM 553 O O . ALA A 1 73 ? 22.28584 31.73941 2.29302 1.000 12.14060 196 ALA A O 1
ATOM 555 N N . PHE A 1 74 ? 20.80477 30.77307 3.65200 1.000 12.20632 197 PHE A N 1
ATOM 556 C CA . PHE A 1 74 ? 19.68321 31.32354 2.88690 1.000 11.23969 197 PHE A CA 1
ATOM 557 C C . PHE A 1 74 ? 19.74515 32.84751 2.86553 1.000 12.87578 197 PHE A C 1
ATOM 558 O O . PHE A 1 74 ? 19.51622 33.46947 1.80269 1.000 13.02716 197 PHE A O 1
ATOM 566 N N . LYS A 1 75 ? 20.04735 33.47639 4.01003 1.000 14.02950 198 LYS A N 1
ATOM 567 C CA . LYS A 1 75 ? 20.11202 34.93242 4.02216 1.000 15.07410 198 LYS A CA 1
ATOM 568 C C . LYS A 1 75 ? 21.21251 35.42026 3.09759 1.000 16.41781 198 LYS A C 1
ATOM 569 O O . LYS A 1 75 ? 21.05351 36.44410 2.41183 1.000 17.36890 198 LYS A O 1
ATOM 575 N N . TYR A 1 76 ? 22.37550 34.75183 3.11649 1.000 14.16893 199 TYR A N 1
ATOM 576 C CA . TYR A 1 76 ? 23.47325 35.18301 2.26021 1.000 14.69852 199 TYR A CA 1
ATOM 577 C C . TYR A 1 76 ? 23.12230 35.03381 0.79473 1.000 13.63788 199 TYR A C 1
ATOM 578 O O . TYR A 1 76 ? 23.40399 35.92577 -0.01600 1.000 15.45765 199 TYR A O 1
ATOM 587 N N . ILE A 1 77 ? 22.50057 33.91851 0.42171 1.000 13.00240 200 ILE A N 1
ATOM 588 C CA . ILE A 1 77 ? 22.15909 33.68917 -0.98844 1.000 13.95047 200 ILE A CA 1
ATOM 589 C C . ILE A 1 77 ? 21.12244 34.70158 -1.45587 1.000 15.86502 200 ILE A C 1
ATOM 590 O O . ILE A 1 77 ? 21.18525 35.15496 -2.60762 1.000 16.61058 200 ILE A O 1
ATOM 595 N N . LYS A 1 78 ? 20.22259 35.15245 -0.56443 1.000 13.85208 201 LYS A N 1
ATOM 596 C CA . LYS A 1 78 ? 19.27281 36.19402 -0.95326 1.000 16.45220 201 LYS A CA 1
ATOM 597 C C . LYS A 1 78 ? 19.97424 37.50032 -1.31185 1.000 17.63302 201 LYS A C 1
ATOM 598 O O . LYS A 1 78 ? 19.61248 38.16992 -2.28526 1.000 18.82814 201 LYS A O 1
ATOM 604 N N . VAL A 1 79 ? 20.95172 37.90880 -0.50496 1.000 17.44861 202 VAL A N 1
ATOM 605 C CA . VAL A 1 79 ? 21.57104 39.22028 -0.67796 1.000 19.37321 202 VAL A CA 1
ATOM 606 C C . VAL A 1 79 ? 22.66969 39.18229 -1.73829 1.000 18.23676 202 VAL A C 1
ATOM 607 O O . VAL A 1 79 ? 22.77320 40.08561 -2.58588 1.000 19.16618 202 VAL A O 1
ATOM 611 N N . HIS A 1 80 ? 23.50969 38.16110 -1.69017 1.000 16.55912 203 HIS A N 1
ATOM 612 C CA . HIS A 1 80 ? 24.74543 38.11978 -2.45970 1.000 17.59792 203 HIS A CA 1
ATOM 613 C C . HIS A 1 80 ? 24.73974 37.02594 -3.51346 1.000 16.97367 203 HIS A C 1
ATOM 614 O O . HIS A 1 80 ? 25.56355 37.05335 -4.42727 1.000 20.25178 203 HIS A O 1
ATOM 621 N N . GLY A 1 81 ? 23.86743 36.04820 -3.40411 1.000 14.78501 204 GLY A N 1
ATOM 622 C CA . GLY A 1 81 ? 23.83663 34.95135 -4.38323 1.000 13.71964 204 GLY A CA 1
ATOM 623 C C . GLY A 1 81 ? 24.81616 33.82670 -4.09046 1.000 13.82422 204 GLY A C 1
ATOM 624 O O . GLY A 1 81 ? 25.43537 33.74820 -3.01470 1.000 13.87671 204 GLY A O 1
ATOM 625 N N . ILE A 1 82 ? 24.92401 32.92575 -5.06692 1.000 12.63159 205 ILE A N 1
ATOM 626 C CA . ILE A 1 82 ? 25.75868 31.74214 -4.95299 1.000 12.19670 205 ILE A CA 1
ATOM 627 C C . ILE A 1 82 ? 26.31756 31.39067 -6.32437 1.000 11.89153 205 ILE A C 1
ATOM 628 O O . ILE A 1 82 ? 25.64032 31.55469 -7.33989 1.000 13.49884 205 ILE A O 1
ATOM 633 N N . ALA A 1 83 ? 27.57690 30.92830 -6.34573 1.000 11.72225 206 ALA A N 1
ATOM 634 C CA . ALA A 1 83 ? 28.29082 30.50177 -7.54112 1.000 11.42696 206 ALA A CA 1
ATOM 635 C C . ALA A 1 83 ? 28.14588 29.00593 -7.75381 1.000 11.67676 206 ALA A C 1
ATOM 636 O O . ALA A 1 83 ? 27.66251 28.26627 -6.89128 1.000 12.08564 206 ALA A O 1
ATOM 638 N N . SER A 1 84 ? 28.53249 28.54302 -8.94352 1.000 12.93213 207 SER A N 1
ATOM 639 C CA . SER A 1 84 ? 28.45907 27.13386 -9.24757 1.000 13.58486 207 SER A CA 1
ATOM 640 C C . SER A 1 84 ? 29.60283 26.34957 -8.60106 1.000 13.96301 207 SER A C 1
ATOM 641 O O . SER A 1 84 ? 30.68499 26.89296 -8.31278 1.000 13.44124 207 SER A O 1
ATOM 644 N N . SER A 1 85 ? 29.36382 25.05486 -8.38117 1.000 13.18618 208 SER A N 1
ATOM 645 C CA . SER A 1 85 ? 30.43872 24.15409 -7.94525 1.000 15.25301 208 SER A CA 1
ATOM 646 C C . SER A 1 85 ? 31.57207 24.13163 -8.95251 1.000 16.43064 208 SER A C 1
ATOM 647 O O . SER A 1 85 ? 32.75670 23.99521 -8.56455 1.000 17.74843 208 SER A O 1
ATOM 650 N N . LYS A 1 86 ? 31.25237 24.21441 -10.25433 1.000 16.76082 209 LYS A N 1
ATOM 651 C CA . LYS A 1 86 ? 32.26776 24.27175 -11.30578 1.000 18.82059 209 LYS A CA 1
ATOM 652 C C . LYS A 1 86 ? 33.23968 25.41899 -11.07715 1.000 17.64013 209 LYS A C 1
ATOM 653 O O . LYS A 1 86 ? 34.44633 25.23683 -11.26422 1.000 20.13161 209 LYS A O 1
ATOM 659 N N . ASP A 1 87 ? 32.74074 26.60338 -10.74756 1.000 17.19609 210 ASP A N 1
ATOM 660 C CA . ASP A 1 87 ? 33.58503 27.78476 -10.57509 1.000 16.77824 210 ASP A CA 1
ATOM 661 C C . ASP A 1 87 ? 34.19633 27.82977 -9.19838 1.000 16.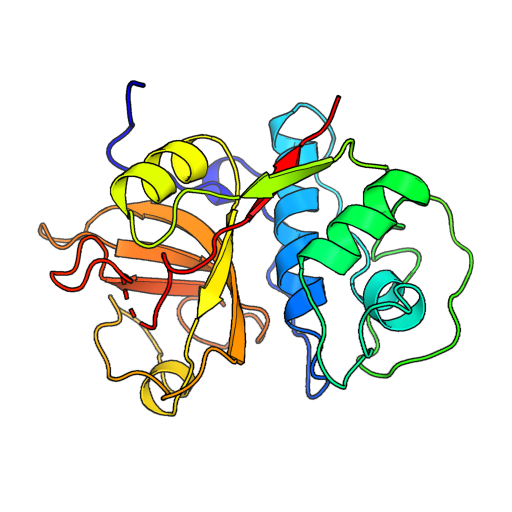51715 210 ASP A C 1
ATOM 662 O O . ASP A 1 87 ? 35.25284 28.46766 -9.03881 1.000 16.62010 210 ASP A O 1
ATOM 667 N N . TYR A 1 88 ? 33.56675 27.22246 -8.19421 1.000 15.13504 211 TYR A N 1
ATOM 668 C CA . TYR A 1 88 ? 34.00297 27.34526 -6.81151 1.000 13.99426 211 TYR A CA 1
ATOM 669 C C . TYR A 1 88 ? 33.94306 25.97472 -6.16234 1.000 15.61700 211 TYR A C 1
ATOM 670 O O . TYR A 1 88 ? 33.02239 25.66297 -5.39879 1.000 14.64972 211 TYR A O 1
ATOM 679 N N . PRO A 1 89 ? 34.90821 25.11458 -6.46882 1.000 15.71684 212 PRO A N 1
ATOM 680 C CA . PRO A 1 89 ? 34.82969 23.71008 -6.03715 1.000 17.88912 212 PRO A CA 1
ATOM 681 C C . PRO A 1 89 ? 34.99657 23.52162 -4.54581 1.000 17.76507 212 PRO A C 1
ATOM 682 O O . PRO A 1 89 ? 35.57182 24.34983 -3.83436 1.000 16.90299 212 PRO A O 1
ATOM 686 N N . TYR A 1 90 ? 34.51540 22.37159 -4.08003 1.000 18.56950 213 TYR A N 1
ATOM 687 C CA . TYR A 1 90 ? 34.55193 22.07024 -2.64828 1.000 18.01737 213 TYR A CA 1
ATOM 688 C C . TYR A 1 90 ? 35.89021 21.49652 -2.25103 1.000 20.38097 213 TYR A C 1
ATOM 689 O O . TYR A 1 90 ? 36.33586 20.47991 -2.81408 1.000 24.27994 213 TYR A O 1
ATOM 698 N N . VAL A 1 91 ? 36.52946 22.11738 -1.26654 1.000 19.22835 214 VAL A N 1
ATOM 699 C CA . VAL A 1 91 ? 37.79030 21.59530 -0.75560 1.000 21.71901 214 VAL A CA 1
ATOM 700 C C . VAL A 1 91 ? 37.72698 21.14194 0.68724 1.000 24.19152 214 VAL A C 1
ATOM 701 O O . VAL A 1 91 ? 38.65785 20.48695 1.14863 1.000 28.13912 214 VAL A O 1
ATOM 705 N N . GLY A 1 92 ? 36.68116 21.45124 1.42230 1.000 21.34990 215 GLY A N 1
ATOM 706 C CA . GLY A 1 92 ? 36.54610 20.90994 2.75793 1.000 23.45913 215 GLY A CA 1
ATOM 707 C C . GLY A 1 92 ? 37.42753 21.59033 3.79093 1.000 21.51173 215 GLY A C 1
ATOM 708 O O . GLY A 1 92 ? 37.64766 21.03025 4.84411 1.000 23.64808 215 GLY A O 1
ATOM 709 N N A VAL A 1 93 ? 37.85769 22.81954 3.52843 0.612 20.11412 216 VAL A N 1
ATOM 710 N N B VAL A 1 93 ? 37.93695 22.77754 3.50102 0.388 21.55534 216 VAL A N 1
ATOM 711 C CA A VAL A 1 93 ? 38.68432 23.62566 4.42759 0.612 20.92441 216 VAL A CA 1
ATOM 712 C CA B VAL A 1 93 ? 38.60541 23.61659 4.48674 0.388 21.57850 216 VAL A CA 1
ATOM 713 C C A VAL A 1 93 ? 38.24728 25.05955 4.18635 0.612 18.45114 216 VAL A C 1
ATOM 714 C C B VAL A 1 93 ? 38.10139 25.02762 4.22394 0.388 18.19525 216 VAL A C 1
ATOM 715 O O A VAL A 1 93 ? 38.11034 25.46025 3.02746 0.612 18.77813 216 VAL A O 1
ATOM 716 O O B VAL A 1 93 ? 37.72580 25.36773 3.10417 0.388 18.46980 216 VAL A O 1
ATOM 723 N N . GLN A 1 94 ? 38.06335 25.84824 5.25586 1.000 19.91021 217 GLN A N 1
ATOM 724 C CA . GLN A 1 94 ? 37.66886 27.23895 5.05886 1.000 17.74009 217 GLN A CA 1
ATOM 725 C C . GLN A 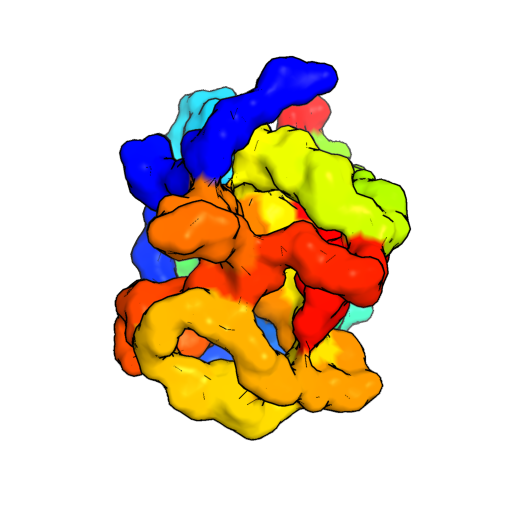1 94 ? 38.83304 28.05697 4.48958 1.000 18.25166 217 GLN A C 1
ATOM 726 O O . GLN A 1 94 ? 39.96776 27.94811 4.95234 1.000 19.18066 217 GLN A O 1
ATOM 732 N N . GLY A 1 95 ? 38.52853 28.84391 3.45729 1.000 16.03890 218 GLY A N 1
ATOM 733 C CA . GLY A 1 95 ? 39.46988 29.78523 2.88137 1.000 17.03966 218 GLY A CA 1
ATOM 734 C C . GLY A 1 95 ? 38.84473 31.16363 2.77430 1.000 15.54415 218 GLY A C 1
ATOM 735 O O . GLY A 1 95 ? 37.73300 31.38019 3.26523 1.000 15.75971 218 GLY A O 1
ATOM 736 N N . PRO A 1 96 ? 39.50992 32.11992 2.12426 1.000 14.90542 219 PRO A N 1
ATOM 737 C CA . PRO A 1 96 ? 38.89833 33.42171 1.91490 1.000 15.24077 219 PRO A CA 1
ATOM 738 C C . PRO A 1 96 ? 37.68286 33.27965 1.02420 1.000 12.98398 219 PRO A C 1
ATOM 739 O O . PRO A 1 96 ? 37.56125 32.34394 0.21812 1.000 13.30219 219 PRO A O 1
ATOM 743 N N . CYS A 1 97 ? 36.76426 34.23338 1.17043 1.000 13.80155 220 CYS A N 1
ATOM 744 C CA . CYS A 1 97 ? 35.60758 34.3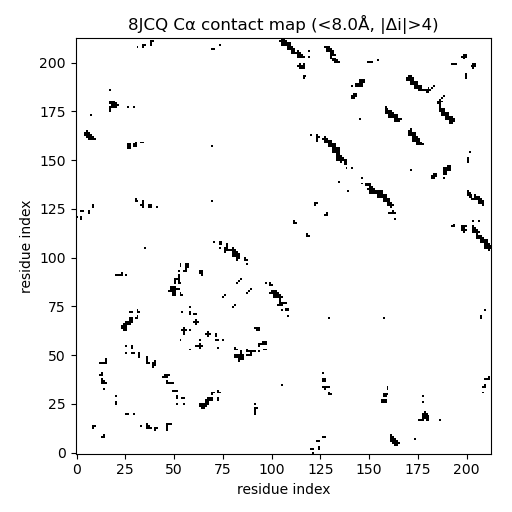0164 0.29124 1.000 14.62247 220 CYS A CA 1
ATOM 745 C C . CYS A 1 97 ? 36.06829 34.73740 -1.09945 1.000 13.21496 220 CYS A C 1
ATOM 746 O O . CYS A 1 97 ? 36.48495 35.88491 -1.30327 1.000 14.98559 220 CYS A O 1
ATOM 749 N N . GLN A 1 98 ? 36.02435 33.81800 -2.04818 1.000 13.12089 221 GLN A N 1
ATOM 750 C CA . GLN A 1 98 ? 36.56059 34.10114 -3.37603 1.000 15.00953 221 GLN A CA 1
ATOM 751 C C . GLN A 1 98 ? 35.46453 34.58482 -4.31441 1.000 13.51334 221 GLN A C 1
ATOM 752 O O . GLN A 1 98 ? 34.34472 34.03896 -4.30204 1.000 15.97983 221 GLN A O 1
ATOM 758 N N . PRO A 1 99 ? 35.73839 35.57696 -5.14197 1.000 13.19614 222 PRO A N 1
ATOM 759 C CA . PRO A 1 99 ? 34.72571 36.10573 -6.04953 1.000 14.00810 222 PRO A CA 1
ATOM 760 C C . PRO A 1 99 ? 34.62999 35.24997 -7.31548 1.000 13.13217 222 PRO A C 1
ATOM 761 O O . PRO A 1 99 ? 35.62710 34.95423 -7.96794 1.000 14.06949 222 PRO A O 1
ATOM 765 N N . LYS A 1 100 ? 33.39765 34.86955 -7.65795 1.000 14.34490 223 LYS A N 1
ATOM 766 C CA . LYS A 1 100 ? 33.10100 34.08257 -8.84553 1.000 13.94091 223 LYS A CA 1
ATOM 767 C C . LYS A 1 100 ? 31.75540 34.55061 -9.39390 1.000 15.96640 223 LYS A C 1
ATOM 768 O O . LYS A 1 100 ? 30.97018 35.20925 -8.68612 1.000 15.73682 223 LYS A O 1
ATOM 774 N N . GLU A 1 101 ? 31.44045 34.13365 -10.60865 1.000 13.74120 224 GLU A N 1
ATOM 775 C CA . GLU A 1 101 ? 30.14793 34.48125 -11.20217 1.000 14.02370 224 GLU A CA 1
ATOM 776 C C . GLU A 1 101 ? 28.97525 33.98768 -10.34867 1.000 12.90795 224 GLU A C 1
ATOM 777 O O . GLU A 1 101 ? 28.96717 32.84457 -9.86853 1.000 13.27235 224 GLU A O 1
ATOM 783 N N . ILE A 1 102 ? 28.01399 34.86321 -10.11411 1.000 13.77783 225 ILE A N 1
ATOM 784 C CA . ILE A 1 102 ? 26.80389 34.51262 -9.37840 1.000 14.49891 225 ILE A CA 1
ATOM 785 C C . ILE A 1 102 ? 25.83256 33.80707 -10.32519 1.000 14.97094 225 ILE A C 1
ATOM 786 O O . ILE A 1 102 ? 25.51177 34.33551 -11.38766 1.000 17.66955 225 ILE A O 1
ATOM 791 N N . VAL A 1 103 ? 25.41892 32.57824 -9.98023 1.000 14.40496 226 VAL A N 1
ATOM 792 C CA . VAL A 1 103 ? 24.39638 31.80439 -10.72182 1.000 15.85078 226 VAL A CA 1
ATOM 793 C C . VAL A 1 103 ? 23.00103 32.33457 -10.43968 1.000 15.09564 226 VAL A C 1
ATOM 794 O O . VAL A 1 103 ? 22.20193 32.54112 -11.35781 1.000 16.50634 226 VAL A O 1
ATOM 798 N N A LEU A 1 104 ? 22.69733 32.54894 -9.16443 0.505 13.98871 227 LEU A N 1
ATOM 799 N N B LEU A 1 104 ? 22.65851 32.49280 -9.16800 0.495 14.12429 227 LEU A N 1
ATOM 800 C CA A LEU A 1 104 ? 21.34939 32.95240 -8.78459 0.505 14.88193 227 LEU A CA 1
ATOM 801 C CA B LEU A 1 104 ? 21.31704 32.95514 -8.81682 0.495 14.64731 227 LEU A CA 1
ATOM 802 C C A LEU A 1 104 ? 21.35901 33.51373 -7.37381 0.505 13.81462 227 LEU A C 1
ATOM 803 C C B LEU A 1 104 ? 21.33131 33.47040 -7.39205 0.495 13.73165 227 LEU A C 1
ATOM 804 O O A LEU A 1 104 ? 22.28931 33.30700 -6.59567 0.505 13.22324 227 LEU A O 1
ATOM 805 O O B LEU A 1 104 ? 22.25937 33.21868 -6.62861 0.495 12.86547 227 LEU A O 1
ATOM 814 N N . LYS A 1 105 ? 20.27846 34.23642 -7.07438 1.000 15.87723 228 LYS A N 1
ATOM 815 C CA . LYS A 1 105 ? 19.88973 34.62587 -5.73712 1.000 15.06794 228 LYS A CA 1
ATOM 816 C C . LYS A 1 105 ? 18.55424 33.96263 -5.43053 1.000 14.17707 228 LYS A C 1
ATOM 817 O O . LYS A 1 105 ? 17.84590 33.51853 -6.34043 1.000 18.84048 228 LYS A O 1
ATOM 823 N N . ILE A 1 106 ? 18.20582 33.90147 -4.14709 1.000 12.82711 229 ILE A N 1
ATOM 824 C CA . ILE A 1 106 ? 16.85569 33.50457 -3.74879 1.000 13.72711 229 ILE A CA 1
ATOM 825 C C . ILE A 1 106 ? 16.17986 34.73261 -3.16190 1.000 13.44367 229 ILE A C 1
ATOM 826 O O . ILE A 1 106 ? 16.79136 35.79395 -3.03446 1.000 14.56971 229 ILE A O 1
ATOM 831 N N A SER A 1 107 ? 14.91312 34.60387 -2.78814 0.575 13.72789 230 SER A N 1
ATOM 832 N N B SER A 1 107 ? 14.89910 34.62187 -2.80294 0.425 13.78101 230 SER A N 1
ATOM 833 C CA A SER A 1 107 ? 14.14213 35.74366 -2.31787 0.575 14.91440 230 SER A CA 1
ATOM 834 C CA B SER A 1 107 ? 14.13909 35.76634 -2.30710 0.425 14.49048 230 SER A CA 1
ATOM 835 C C A SER A 1 107 ? 13.93246 35.71853 -0.81603 0.575 15.38797 230 SER A C 1
ATOM 836 C C B SER A 1 107 ? 13.82979 35.68755 -0.82266 0.425 16.79355 230 SER A C 1
ATOM 837 O O A SER A 1 107 ? 13.57480 36.75440 -0.24613 0.575 18.41639 230 SER A O 1
ATOM 838 O O B SER A 1 107 ? 13.28412 36.65219 -0.27292 0.425 18.40553 230 SER A O 1
ATOM 843 N N . GLY A 1 108 ? 14.15548 34.58941 -0.15837 1.000 14.92769 231 GLY A N 1
ATOM 844 C CA . GLY A 1 108 ? 13.91377 34.48351 1.26947 1.000 15.41143 231 GLY A CA 1
ATOM 845 C C . GLY A 1 108 ? 13.83632 33.01697 1.64930 1.000 12.97873 231 GLY A C 1
ATOM 846 O O . GLY A 1 108 ? 14.24630 32.14054 0.88699 1.000 12.61653 231 GLY A O 1
ATOM 847 N N . TYR A 1 109 ? 13.31354 32.75528 2.84472 1.000 12.55712 232 TYR A N 1
ATOM 848 C CA . TYR A 1 109 ? 13.14666 31.38352 3.32123 1.000 12.23913 232 TYR A CA 1
ATOM 849 C C . TYR A 1 109 ? 11.95628 31.38851 4.26933 1.000 11.84536 232 TYR A C 1
ATOM 850 O O . TYR A 1 109 ? 11.50125 32.44770 4.71436 1.000 13.42244 232 TYR A O 1
ATOM 859 N N . ARG A 1 110 ? 11.48144 30.19524 4.59108 1.000 11.86762 233 ARG A N 1
ATOM 860 C CA . ARG A 1 110 ? 10.38576 30.02145 5.54732 1.000 12.47894 233 ARG A CA 1
ATOM 861 C C . ARG A 1 110 ? 10.72515 28.84571 6.44366 1.000 13.77272 233 ARG A C 1
ATOM 862 O O . ARG A 1 110 ? 11.55564 27.98649 6.10997 1.000 13.58671 233 ARG A O 1
ATOM 870 N N . GLY A 1 111 ? 10.03556 28.76676 7.58396 1.000 13.91197 234 GLY A N 1
ATOM 871 C CA . GLY A 1 111 ? 10.06905 27.61863 8.47060 1.000 14.87654 234 GLY A CA 1
ATOM 872 C C . GLY A 1 111 ? 8.73137 26.89395 8.40849 1.000 13.65147 234 GLY A C 1
ATOM 873 O O . GLY A 1 111 ? 7.78683 27.35855 7.78976 1.000 24.31950 234 GLY A O 1
ATOM 874 N N . ILE A 1 112 ? 8.65398 25.76713 9.01413 1.000 13.62207 235 ILE A N 1
ATOM 875 C CA . ILE A 1 112 ? 7.39824 25.02483 9.17465 1.000 13.93630 235 ILE A CA 1
ATOM 876 C C . ILE A 1 112 ? 7.10153 24.94643 10.66078 1.000 15.82588 235 ILE A C 1
ATOM 877 O O . ILE A 1 112 ? 8.02642 24.81716 11.47620 1.000 16.76239 235 ILE A O 1
ATOM 882 N N . VAL A 1 113 ? 5.83119 25.03340 11.03689 1.000 14.73402 236 VAL A N 1
ATOM 883 C CA . VAL A 1 113 ? 5.44690 24.83487 12.42465 1.000 17.25510 236 VAL A CA 1
ATOM 884 C C . VAL A 1 113 ? 6.16218 23.61219 12.99576 1.000 16.29041 236 VAL A C 1
ATOM 885 O O . VAL A 1 113 ? 6.16323 22.54407 12.38391 1.000 17.46719 236 VAL A O 1
ATOM 889 N N A ARG A 1 114 ? 6.72282 23.76222 14.18788 0.559 17.42559 237 ARG A N 1
ATOM 890 N N B ARG A 1 114 ? 6.75930 23.77926 14.17488 0.441 17.61141 237 ARG A N 1
ATOM 891 C CA A ARG A 1 114 ? 7.57087 22.73988 14.78992 0.559 19.48465 237 ARG A CA 1
ATOM 892 C CA B ARG A 1 114 ? 7.53812 22.74006 14.84495 0.441 19.14886 237 ARG A CA 1
ATOM 893 C C A ARG A 1 114 ? 6.80608 21.45553 15.13066 0.559 19.27784 237 ARG A C 1
ATOM 894 C C B ARG A 1 114 ? 6.74726 21.44210 14.99480 0.441 17.73236 237 ARG A C 1
ATOM 895 O O A ARG A 1 114 ? 5.66113 21.47301 15.60168 0.559 18.85158 237 ARG A O 1
ATOM 896 O O B ARG A 1 114 ? 5.53627 21.44137 15.22015 0.441 18.74708 237 ARG A O 1
ATOM 911 N N . ASN A 1 115 ? 7.45543 20.31418 14.89753 1.000 18.06868 238 ASN A N 1
ATOM 912 C CA . ASN A 1 115 ? 6.93635 19.01035 15.35099 1.000 18.64962 238 ASN A CA 1
ATOM 913 C C . ASN A 1 115 ? 5.59902 18.64853 14.68454 1.000 18.00272 238 ASN A C 1
ATOM 914 O O . ASN A 1 115 ? 4.64264 18.22510 15.33064 1.000 19.58784 238 ASN A O 1
ATOM 919 N N . ASN A 1 116 ? 5.56648 18.75783 13.36753 1.000 16.60771 239 ASN A N 1
ATOM 920 C CA . ASN A 1 116 ? 4.33060 18.48547 12.63062 1.000 16.07325 239 ASN A CA 1
ATOM 921 C C . ASN A 1 116 ? 4.71082 17.82036 11.31805 1.000 13.83255 239 ASN A C 1
ATOM 922 O O . ASN A 1 116 ? 4.86969 18.47085 10.28818 1.000 13.99084 239 ASN A O 1
ATOM 927 N N . GLU A 1 117 ? 4.78026 16.47708 11.37689 1.000 15.75829 240 GLU A N 1
ATOM 928 C CA . GLU A 1 117 ? 5.22387 15.71822 10.22054 1.000 16.58039 240 GLU A CA 1
ATOM 929 C C . GLU A 1 117 ? 4.26696 15.83413 9.04891 1.000 15.03142 240 GLU A C 1
ATOM 930 O O . GLU A 1 117 ? 4.70949 15.79336 7.91038 1.000 15.38969 240 GLU A O 1
ATOM 936 N N . LYS A 1 118 ? 2.97902 15.99914 9.29508 1.000 16.18682 241 LYS A N 1
ATOM 937 C CA . LYS A 1 118 ? 2.05472 16.17139 8.18334 1.000 16.94681 241 LYS A CA 1
ATOM 938 C C . LYS A 1 118 ? 2.25675 17.51231 7.52043 1.000 13.96883 241 LYS A C 1
ATOM 939 O O . LYS A 1 118 ? 2.17034 17.61171 6.28792 1.000 13.35203 241 LYS A O 1
ATOM 945 N N . TYR A 1 119 ? 2.64782 18.54453 8.29111 1.000 13.12798 242 TYR A N 1
ATOM 946 C CA . TYR A 1 119 ? 2.97332 19.83106 7.65747 1.000 14.24799 242 TYR A CA 1
ATOM 947 C C . TYR A 1 119 ? 4.27329 19.70747 6.86313 1.000 12.37785 242 TYR A C 1
ATOM 948 O O . TYR A 1 119 ? 4.41894 20.26428 5.76286 1.000 12.67222 242 TYR A O 1
ATOM 957 N N . LEU A 1 120 ? 5.27106 19.00856 7.43372 1.000 11.74807 243 LEU A N 1
ATOM 958 C CA . LEU A 1 120 ? 6.48176 18.72169 6.66481 1.000 12.60518 243 LEU A CA 1
ATOM 959 C C . LEU A 1 120 ? 6.15372 18.01294 5.35136 1.000 12.08530 243 LEU A C 1
ATOM 960 O O . LEU A 1 120 ? 6.75616 18.32120 4.32301 1.000 12.37908 243 LEU A O 1
ATOM 965 N N . GLN A 1 121 ? 5.24302 17.03935 5.39354 1.000 12.61556 244 GLN A N 1
ATOM 966 C CA . GLN A 1 121 ? 4.86789 16.32938 4.17535 1.000 12.84695 244 GLN A CA 1
ATOM 967 C C . GLN A 1 121 ? 4.28098 17.27281 3.13071 1.000 12.41099 244 GLN A C 1
ATOM 968 O O . GLN A 1 121 ? 4.53545 17.14337 1.92786 1.000 12.54656 244 GLN A O 1
ATOM 974 N N . ILE A 1 122 ? 3.42547 18.21280 3.56270 1.000 12.47682 245 ILE A N 1
ATOM 975 C CA . ILE A 1 122 ? 2.84856 19.18020 2.62611 1.000 13.10858 245 ILE A CA 1
ATOM 976 C C . ILE A 1 122 ? 3.91663 19.97237 1.89203 1.000 11.41175 245 ILE A C 1
ATOM 977 O O . ILE A 1 122 ? 3.86615 20.11762 0.66270 1.000 11.49917 245 ILE A O 1
ATOM 982 N N . ILE A 1 123 ? 4.92017 20.47065 2.60695 1.000 11.61907 246 ILE A N 1
ATOM 983 C CA . ILE A 1 123 ? 5.99196 21.20514 1.92974 1.000 10.87676 246 ILE A CA 1
ATOM 984 C C . ILE A 1 123 ? 6.84656 20.27799 1.09434 1.000 10.74680 246 ILE A C 1
ATOM 985 O O . ILE A 1 123 ? 7.22836 20.61007 -0.03336 1.000 10.76758 246 ILE A O 1
ATOM 990 N N . ALA A 1 124 ? 7.13946 19.08900 1.61469 1.000 10.59820 247 ALA A N 1
ATOM 991 C CA . ALA A 1 124 ? 7.99745 18.12930 0.90992 1.000 10.32041 247 ALA A CA 1
ATOM 992 C C . ALA A 1 124 ? 7.36330 17.71545 -0.41560 1.000 11.04324 247 ALA A C 1
ATOM 993 O O . ALA A 1 124 ? 8.09210 17.34195 -1.35102 1.000 11.77095 247 ALA A O 1
ATOM 995 N N . SER A 1 125 ? 6.02051 17.74201 -0.50759 1.000 11.25247 248 SER A N 1
ATOM 996 C CA . SER A 1 125 ? 5.36452 17.41671 -1.75773 1.000 12.60812 248 SER A CA 1
ATOM 997 C C . SER A 1 125 ? 5.64120 18.46866 -2.82124 1.000 12.17085 248 SER A C 1
ATOM 998 O O . SER A 1 125 ? 5.33960 18.20723 -3.98658 1.000 13.67307 248 SER A O 1
ATOM 1001 N N . GLN A 1 126 ? 6.11474 19.65382 -2.44309 1.000 10.87841 249 GLN A N 1
ATOM 1002 C CA . GLN A 1 126 ? 6.27878 20.78041 -3.34205 1.000 11.67470 249 GLN A CA 1
ATOM 1003 C C . GLN A 1 126 ? 7.73884 21.09792 -3.62177 1.000 11.14534 249 GLN A C 1
ATOM 1004 O O . GLN A 1 126 ? 8.02776 21.69936 -4.67731 1.000 11.95460 249 GLN A O 1
ATOM 1010 N N . GLN A 1 127 ? 8.66292 20.73926 -2.73125 1.000 10.13654 250 GLN A N 1
ATOM 1011 C CA . GLN A 1 127 ? 10.07012 21.08444 -2.92433 1.000 10.49601 250 GLN A CA 1
ATOM 1012 C C . GLN A 1 127 ? 10.91724 20.29804 -1.92883 1.000 11.41777 250 GLN A C 1
ATOM 1013 O O . GLN A 1 127 ? 10.39775 19.60535 -1.05546 1.000 11.22116 250 GLN A O 1
ATOM 1019 N N . VAL A 1 128 ? 12.24106 20.39582 -2.08560 1.000 10.61064 251 VAL A N 1
ATOM 1020 C CA . VAL A 1 128 ? 13.19508 19.83385 -1.12803 1.000 10.67574 251 VAL A CA 1
ATOM 1021 C C . VAL A 1 128 ? 13.26822 20.69565 0.12747 1.000 9.77899 251 VAL A C 1
ATOM 1022 O O . VAL A 1 128 ? 13.24308 21.93647 0.07054 1.000 10.86685 251 VAL A O 1
ATOM 1026 N N . VAL A 1 129 ? 13.32728 20.04250 1.29517 1.000 10.78941 252 VAL A N 1
ATOM 1027 C CA . VAL A 1 129 ? 13.25905 20.73105 2.57966 1.000 10.82526 252 VAL A CA 1
ATOM 1028 C C . VAL A 1 129 ? 14.59140 20.55015 3.31260 1.000 10.53133 252 VAL A C 1
ATOM 1029 O O . VAL A 1 129 ? 15.14205 19.43383 3.30048 1.000 11.34567 252 VAL A O 1
ATOM 1033 N N . SER A 1 130 ? 15.08849 21.59603 3.97578 1.000 10.40920 253 SER A N 1
ATOM 1034 C CA . SER A 1 130 ? 16.23067 21.46919 4.87621 1.000 10.81872 253 SER A CA 1
ATOM 1035 C C . SER A 1 130 ? 15.72000 21.06637 6.24946 1.000 11.86564 253 SER A C 1
ATOM 1036 O O . SER A 1 130 ? 14.75589 21.65720 6.75207 1.000 13.24204 253 SER A O 1
ATOM 1039 N N . ILE A 1 131 ? 16.37184 20.08308 6.86304 1.000 12.14617 254 ILE A N 1
ATOM 1040 C CA . ILE A 1 131 ? 15.97624 19.65100 8.20642 1.000 12.62938 254 ILE A CA 1
ATOM 1041 C C . ILE A 1 131 ? 17.24407 19.44888 9.02388 1.000 13.95061 254 ILE A C 1
ATOM 1042 O O . ILE A 1 131 ? 18.36874 19.36497 8.48776 1.000 13.99387 254 ILE A O 1
ATOM 1047 N N . SER A 1 132 ? 17.05245 19.37628 10.33136 1.000 12.98555 255 SER A N 1
ATOM 1048 C CA . SER A 1 132 ? 18.13257 19.18636 11.29507 1.000 14.63085 255 SER A CA 1
ATOM 1049 C C . SER A 1 132 ? 17.76458 18.04744 12.21868 1.000 15.31522 255 SER A C 1
ATOM 1050 O O . SER A 1 132 ? 16.63709 18.01276 12.75688 1.000 16.50222 255 SER A O 1
ATOM 1053 N N . ILE A 1 133 ? 18.69503 17.10963 12.38989 1.000 14.15008 256 ILE A N 1
ATOM 1054 C CA . ILE A 1 133 ? 18.42664 15.85762 13.07401 1.000 16.33974 256 ILE A CA 1
ATOM 1055 C C . ILE A 1 133 ? 19.49497 15.58314 14.13041 1.000 16.13880 256 ILE A C 1
ATOM 1056 O O . ILE A 1 133 ? 20.53425 16.25717 14.21974 1.000 17.06751 256 ILE A O 1
ATOM 1061 N N . LYS A 1 134 ? 19.21482 14.59221 14.96425 1.000 16.43405 257 LYS A N 1
ATOM 1062 C CA . LYS A 1 134 ? 20.04063 14.21969 16.08776 1.000 18.00296 257 LYS A CA 1
ATOM 1063 C C . LYS A 1 134 ? 20.75060 12.91464 15.72909 1.000 18.28636 257 LYS A C 1
ATOM 1064 O O . LYS A 1 134 ? 20.21530 11.81848 15.94297 1.000 20.36163 257 LYS A O 1
ATOM 1070 N N . VAL A 1 135 ? 21.99346 13.02069 15.22472 1.000 19.73953 258 VAL A N 1
ATOM 1071 C CA . VAL A 1 135 ? 22.72697 11.84873 14.75043 1.000 19.87491 258 VAL A CA 1
ATOM 1072 C C . VAL A 1 135 ? 23.53691 11.22859 15.87482 1.000 22.29182 258 VAL A C 1
ATOM 1073 O O . VAL A 1 135 ? 24.31286 11.91731 16.55534 1.000 22.00115 258 VAL A O 1
ATOM 1077 N N . GLY A 1 136 ? 23.41731 9.91371 16.01188 1.000 21.39413 259 GLY A N 1
ATOM 1078 C CA . GLY A 1 136 ? 24.31168 9.13472 16.84653 1.000 23.64805 259 GLY A CA 1
ATOM 1079 C C . GLY A 1 136 ? 24.85586 7.93069 16.09699 1.000 20.60549 259 GLY A C 1
ATOM 1080 O O . GLY A 1 136 ? 24.86209 7.89539 14.86648 1.000 21.73933 259 GLY A O 1
ATOM 1081 N N . LYS A 1 137 ? 25.32230 6.92156 16.83308 1.000 24.82387 260 LYS A N 1
ATOM 1082 C CA . LYS A 1 137 ? 26.03591 5.81605 16.20246 1.000 22.57294 260 LYS A CA 1
ATOM 1083 C C . LYS A 1 137 ? 25.14775 4.98218 15.28867 1.000 22.67512 260 LYS A C 1
ATOM 1084 O O . LYS A 1 137 ? 25.57667 4.58299 14.20547 1.000 23.72588 260 LYS A O 1
ATOM 1090 N N . ASP A 1 138 ? 23.88633 4.74537 15.67683 1.000 24.11207 261 ASP A N 1
ATOM 1091 C CA . ASP A 1 138 ? 23.01270 3.93064 14.83342 1.000 25.28444 261 ASP A CA 1
ATOM 1092 C C . ASP A 1 138 ? 22.79981 4.60645 13.48404 1.000 22.27306 261 ASP A C 1
ATOM 1093 O O . ASP A 1 138 ? 22.86948 3.95651 12.43278 1.000 23.13968 261 ASP A O 1
ATOM 1098 N N . PHE A 1 139 ? 22.56965 5.92700 13.48635 1.000 21.50188 262 PHE A N 1
ATOM 1099 C CA . PHE A 1 139 ? 22.42454 6.61556 12.21652 1.000 20.91212 262 PHE A CA 1
ATOM 1100 C C . PHE A 1 139 ? 23.71071 6.52978 11.40426 1.000 20.22873 262 PHE A C 1
ATOM 1101 O O . PHE A 1 139 ? 23.67416 6.27673 10.19722 1.000 21.05587 262 PHE A O 1
ATOM 1109 N N . GLN A 1 140 ? 24.85489 6.75499 12.04958 1.000 21.28548 263 GLN A N 1
ATOM 1110 C CA . GLN A 1 140 ? 26.13365 6.68854 11.33989 1.000 21.19048 263 GLN A CA 1
ATOM 1111 C C . GLN A 1 140 ? 26.33211 5.34526 10.65175 1.000 25.23387 263 GLN A C 1
ATOM 1112 O O . GLN A 1 140 ? 26.84830 5.28352 9.53003 1.000 22.81353 263 GLN A O 1
ATOM 1118 N N . HIS A 1 141 ? 25.89569 4.25859 11.29432 1.000 23.48695 264 HIS A N 1
ATOM 1119 C CA . HIS A 1 141 ? 26.09016 2.90809 10.78395 1.000 24.55148 264 HIS A CA 1
ATOM 1120 C C . HIS A 1 141 ? 24.95757 2.43162 9.85598 1.000 24.38062 264 HIS A C 1
ATOM 1121 O O . HIS A 1 141 ? 24.96920 1.26344 9.44206 1.000 25.77995 264 HIS A O 1
ATOM 1128 N N . TYR A 1 142 ? 23.99453 3.28145 9.52277 1.000 21.76197 265 TYR A N 1
ATOM 1129 C CA . TYR A 1 142 ? 22.93108 2.89189 8.60584 1.000 20.87959 265 TYR A CA 1
ATOM 1130 C C . TYR A 1 142 ? 23.48858 2.41606 7.26668 1.000 23.86266 265 TYR A C 1
ATOM 1131 O O . TYR A 1 142 ? 24.40087 3.03493 6.69006 1.000 23.00624 265 TYR A O 1
ATOM 1140 N N . LYS A 1 143 ? 22.91910 1.30618 6.76024 1.000 22.43973 266 LYS A N 1
ATOM 1141 C CA . LYS A 1 143 ? 23.27268 0.76732 5.45457 1.000 22.99935 266 LYS A CA 1
ATOM 1142 C C . LYS A 1 143 ? 22.09793 0.73531 4.49375 1.000 20.55473 266 LYS A C 1
ATOM 1143 O O . LYS A 1 143 ? 22.19974 1.21192 3.34974 1.000 22.11653 266 LYS A O 1
ATOM 1149 N N . SER A 1 144 ? 20.95854 0.14793 4.90292 1.000 20.60023 267 SER A N 1
ATOM 1150 C CA . SER A 1 144 ? 19.79624 0.08031 4.01998 1.000 20.34011 267 SER A CA 1
ATOM 1151 C C . SER A 1 144 ? 18.55386 -0.19735 4.84657 1.000 20.03306 267 SER A C 1
ATOM 1152 O O . SER A 1 144 ? 18.63844 -0.57238 6.02291 1.000 21.08227 267 SER A O 1
ATOM 1155 N N . GLY A 1 145 ? 17.40557 -0.03995 4.19459 1.000 19.38318 268 GLY A N 1
ATOM 1156 C CA . GLY A 1 145 ? 16.11425 -0.28583 4.80989 1.000 20.10773 268 GLY A CA 1
ATOM 1157 C C . GLY A 1 145 ? 15.51603 0.98663 5.37167 1.000 19.33324 268 GLY A C 1
ATOM 1158 O O . GLY A 1 145 ? 15.99962 2.08630 5.16656 1.000 19.23867 268 GLY A O 1
ATOM 1159 N N . ILE A 1 146 ? 14.42628 0.83556 6.09032 1.000 21.10401 269 ILE A N 1
ATOM 1160 C CA . ILE A 1 146 ? 13.82295 1.97935 6.75539 1.000 19.66435 269 ILE A CA 1
ATOM 1161 C C . ILE A 1 146 ? 14.42476 2.09618 8.14817 1.000 20.19200 269 ILE A C 1
ATOM 1162 O O . ILE A 1 146 ? 14.23557 1.23063 9.00593 1.000 22.79526 269 ILE A O 1
ATOM 1167 N N . PHE A 1 147 ? 15.13283 3.17937 8.37108 1.000 18.85696 270 PHE A N 1
ATOM 1168 C CA . PHE A 1 147 ? 15.81432 3.39324 9.63426 1.000 20.20127 270 PHE A CA 1
ATOM 1169 C C . PHE A 1 147 ? 14.80994 3.66699 10.73623 1.000 20.14875 270 PHE A C 1
ATOM 1170 O O . PHE A 1 147 ? 13.87786 4.48757 10.57162 1.000 19.73839 270 PHE A O 1
ATOM 1178 N N . ASN A 1 148 ? 14.99778 2.98093 11.85998 1.000 21.59403 271 ASN A N 1
ATOM 1179 C CA . ASN A 1 148 ? 14.20022 3.12018 13.06825 1.000 23.08620 271 ASN A CA 1
ATOM 1180 C C . ASN A 1 148 ? 15.09141 3.02206 14.29946 1.000 33.65199 271 ASN A C 1
ATOM 1181 O O . ASN A 1 148 ? 14.57754 2.69710 15.38608 1.000 32.63038 271 ASN A O 1
ATOM 1186 N N . GLY A 1 149 ? 16.40763 3.24510 14.13281 1.000 33.90504 272 GLY A N 1
ATOM 1187 C CA . GLY A 1 149 ? 17.44628 3.00785 15.13752 1.000 28.28273 272 GLY A CA 1
ATOM 1188 C C . GLY A 1 149 ? 17.31716 4.06402 16.20509 1.000 31.41098 272 GLY A C 1
ATOM 1189 O O . GLY A 1 149 ? 16.40386 4.90066 16.18543 1.000 29.32370 272 GLY A O 1
ATOM 1190 N N . THR A 1 150 ? 18.26748 4.04998 17.13890 1.000 25.30600 273 THR A N 1
ATOM 1191 C CA . THR A 1 150 ? 18.27265 5.08956 18.14656 1.000 26.80870 273 THR A CA 1
ATOM 1192 C C . THR A 1 150 ? 18.86245 6.38201 17.56840 1.000 23.91584 273 THR A C 1
ATOM 1193 O O . THR A 1 150 ? 19.37257 6.43406 16.44760 1.000 22.80034 273 THR A O 1
ATOM 1197 N N . CYS A 1 151 ? 18.78024 7.43632 18.35968 1.000 24.05248 274 CYS A N 1
ATOM 1198 C CA . CYS A 1 151 ? 19.16340 8.76935 17.90221 1.000 22.86603 274 CYS A CA 1
ATOM 1199 C C . CYS A 1 151 ? 20.17979 9.35859 18.85800 1.000 24.27935 274 CYS A C 1
ATOM 1200 O O . CYS A 1 151 ? 20.32008 8.91348 19.99599 1.000 25.39177 274 CYS A O 1
ATOM 1203 N N . GLY A 1 152 ? 20.92575 10.34514 18.37669 1.000 22.88126 275 GLY A N 1
ATOM 1204 C CA . GLY A 1 152 ? 21.75497 11.13609 19.25748 1.000 24.67184 275 GLY A CA 1
ATOM 1205 C C . GLY A 1 152 ? 20.91873 11.95619 20.22074 1.000 25.25183 275 GLY A C 1
ATOM 1206 O O . GLY A 1 152 ? 19.68879 12.02777 20.12457 1.000 26.52033 275 GLY A O 1
ATOM 1207 N N . ASP A 1 153 ? 21.61695 12.62552 21.14078 1.000 29.53792 276 ASP A N 1
ATOM 1208 C CA . ASP A 1 153 ? 20.95677 13.42185 22.16042 1.000 33.31868 276 ASP A CA 1
ATOM 1209 C C . ASP A 1 153 ? 20.82675 14.90053 21.81477 1.000 30.27637 276 ASP A C 1
ATOM 1210 O O . ASP A 1 153 ? 20.13310 15.61360 22.54231 1.000 34.67498 276 ASP A O 1
ATOM 1215 N N . LYS A 1 154 ? 21.46981 15.38587 20.74707 1.000 24.55816 277 LYS A N 1
ATOM 1216 C CA . LYS A 1 154 ? 21.44701 16.81127 20.43262 1.000 25.73862 277 LYS A CA 1
ATOM 1217 C C . LYS A 1 154 ? 21.28098 16.97384 18.93563 1.000 23.06088 277 LYS A C 1
ATOM 1218 O O . LYS A 1 154 ? 21.74876 16.14746 18.15000 1.000 22.94916 277 LYS A O 1
ATOM 1224 N N . ILE A 1 155 ? 20.54508 18.00727 18.54103 1.000 22.92620 278 ILE A N 1
ATOM 1225 C CA . ILE A 1 155 ? 20.44865 18.32137 17.11593 1.000 21.87368 278 ILE A CA 1
ATOM 1226 C C . ILE A 1 155 ? 21.85764 18.67201 16.64669 1.000 22.59840 278 ILE A C 1
ATOM 1227 O O . ILE A 1 155 ? 22.55001 19.48196 17.28380 1.000 27.18016 278 ILE A O 1
ATOM 1232 N N . ASN A 1 156 ? 22.36065 17.94095 15.69022 1.000 21.08872 279 ASN A N 1
ATOM 1233 C CA . ASN A 1 156 ? 23.76683 18.13298 15.33516 1.000 21.47733 279 ASN A CA 1
ATOM 1234 C C . ASN A 1 156 ? 24.05941 17.94250 13.85196 1.000 20.66269 279 ASN A C 1
ATOM 1235 O O . ASN A 1 156 ? 25.21838 18.12628 13.45674 1.000 21.38931 279 ASN A O 1
ATOM 1240 N N . HIS A 1 157 ? 23.08823 17.63290 13.00505 1.000 16.67833 280 HIS A N 1
ATOM 1241 C CA . HIS A 1 157 ? 23.41083 17.37409 11.61184 1.000 16.02043 280 HIS A CA 1
ATOM 1242 C C . HIS A 1 157 ? 22.29876 17.89360 10.70653 1.000 15.60490 280 HIS A C 1
ATOM 1243 O O . HIS A 1 157 ? 21.10925 17.60840 10.92186 1.000 16.16297 280 HIS A O 1
ATOM 1250 N N . GLY A 1 158 ? 22.66857 18.62682 9.66672 1.000 14.23540 281 GLY A N 1
ATOM 1251 C CA . GLY A 1 158 ? 21.73036 19.14603 8.69104 1.000 13.82096 281 GLY A CA 1
ATOM 1252 C C . GLY A 1 158 ? 21.70158 18.27463 7.44889 1.000 13.63821 281 GLY A C 1
ATOM 1253 O O . GLY A 1 158 ? 22.75264 17.93632 6.88333 1.000 15.02396 281 GLY A O 1
ATOM 1254 N N . VAL A 1 159 ? 20.47801 17.92845 7.01472 1.000 13.06532 282 VAL A N 1
ATOM 1255 C CA . VAL A 1 159 ? 20.26025 17.03642 5.87770 1.000 12.76364 282 VAL A CA 1
ATOM 1256 C C . VAL A 1 159 ? 19.05799 17.56878 5.10700 1.000 11.79304 282 VAL A C 1
ATOM 1257 O O . VAL A 1 159 ? 18.62561 18.70328 5.34500 1.000 11.54915 282 VAL A O 1
ATOM 1261 N N . ASN A 1 160 ? 18.48750 16.77585 4.18897 1.000 12.59649 283 ASN A N 1
ATOM 1262 C CA . ASN A 1 160 ? 17.38776 17.27604 3.38454 1.000 11.34889 283 ASN A CA 1
ATOM 1263 C C . ASN A 1 160 ? 16.33979 16.19577 3.18724 1.000 12.28615 283 ASN A C 1
ATOM 1264 O O . ASN A 1 160 ? 16.65657 15.01713 2.99436 1.000 13.09964 283 ASN A O 1
ATOM 1269 N N . VAL A 1 161 ? 15.07843 16.60749 3.18120 1.000 11.49379 284 VAL A N 1
ATOM 1270 C CA . VAL A 1 161 ? 13.97716 15.72915 2.76989 1.000 10.93873 284 VAL A CA 1
ATOM 1271 C C . VAL A 1 161 ? 13.76551 15.94380 1.27049 1.000 11.34037 284 VAL A C 1
ATOM 1272 O O . VAL A 1 161 ? 13.47516 17.07189 0.83462 1.000 11.36049 284 VAL A O 1
ATOM 1276 N N . VAL A 1 162 ? 13.88116 14.85166 0.48922 1.000 11.51681 285 VAL A N 1
ATOM 1277 C CA . VAL A 1 162 ? 13.69718 14.89416 -0.95470 1.000 11.36040 285 VAL A CA 1
ATOM 1278 C C . VAL A 1 162 ? 12.48909 14.12907 -1.39985 1.000 11.54831 285 VAL A C 1
ATOM 1279 O O . VAL A 1 162 ? 12.19596 14.07172 -2.60108 1.000 13.04869 285 VAL A O 1
ATOM 1283 N N . GLY A 1 163 ? 11.77644 13.50886 -0.46091 1.000 11.85152 286 GLY A N 1
ATOM 1284 C CA . GLY A 1 163 ? 10.49872 12.88890 -0.76768 1.000 12.87383 286 GLY A CA 1
ATOM 1285 C C . GLY A 1 163 ? 10.05483 12.02026 0.38358 1.000 12.00304 286 GLY A C 1
ATOM 1286 O O . GLY A 1 163 ? 10.54638 12.13907 1.51053 1.000 12.27295 286 GLY A O 1
ATOM 1287 N N . TYR A 1 164 ? 9.09200 11.15835 0.07603 1.000 12.83594 287 TYR A N 1
ATOM 1288 C CA . TYR A 1 164 ? 8.50024 10.30978 1.09661 1.000 13.48375 287 TYR A CA 1
ATOM 1289 C C . TYR A 1 164 ? 7.73135 9.20297 0.39281 1.000 13.51297 287 TYR A C 1
ATOM 1290 O O . TYR A 1 164 ? 7.39845 9.29655 -0.79871 1.000 13.40964 287 TYR A O 1
ATOM 1299 N N . GLY A 1 165 ? 7.45839 8.13818 1.13087 1.000 12.63036 288 GLY A N 1
ATOM 1300 C CA . GLY A 1 165 ? 6.74478 7.01071 0.56624 1.000 14.60470 288 GLY A CA 1
ATOM 1301 C C . GLY A 1 165 ? 6.40623 5.99884 1.65340 1.000 13.63143 288 GLY A C 1
ATOM 1302 O O . GLY A 1 165 ? 6.40565 6.34386 2.83768 1.000 14.83517 288 GLY A O 1
ATOM 1303 N N A SER A 1 166 ? 6.13297 4.76831 1.23128 0.644 14.75810 289 SER A N 1
ATOM 1304 N N B SER A 1 166 ? 6.11584 4.76046 1.23961 0.356 14.78299 289 SER A N 1
ATOM 1305 C CA A SER A 1 166 ? 5.90445 3.72072 2.21367 0.644 13.82684 289 SER A CA 1
ATOM 1306 C CA B SER A 1 166 ? 5.77748 3.70322 2.19066 0.356 16.62011 289 SER A CA 1
ATOM 1307 C C A SER A 1 166 ? 6.32582 2.39954 1.60454 0.644 16.72619 289 SER A C 1
ATOM 1308 C C B SER A 1 166 ? 6.15575 2.34945 1.61334 0.356 18.15272 289 SER A C 1
ATOM 1309 O O A SER A 1 166 ? 6.37592 2.23726 0.38292 0.644 16.43333 289 SER A O 1
ATOM 1310 O O B SER A 1 166 ? 5.99168 2.11245 0.41354 0.356 15.06274 289 SER A O 1
ATOM 1315 N N . GLU A 1 167 ? 6.61886 1.44428 2.47842 1.000 15.27439 290 GLU A N 1
ATOM 1316 C CA . GLU A 1 167 ? 7.01432 0.09914 2.04897 1.000 15.31031 290 GLU A CA 1
ATOM 1317 C C . GLU A 1 167 ? 6.30132 -0.88977 2.95878 1.000 16.41020 290 GLU A C 1
ATOM 1318 O O . GLU A 1 167 ? 6.45006 -0.79450 4.17973 1.000 17.47144 290 GLU A O 1
ATOM 1324 N N . ASN A 1 168 ? 5.48603 -1.76969 2.38350 1.000 16.78940 291 ASN A N 1
ATOM 1325 C CA . ASN A 1 168 ? 4.69923 -2.69595 3.19214 1.000 18.04272 291 ASN A CA 1
ATOM 1326 C C . ASN A 1 168 ? 3.91637 -1.97101 4.28399 1.000 19.29153 291 ASN A C 1
ATOM 1327 O O . ASN A 1 168 ? 3.75856 -2.48536 5.39971 1.000 22.34197 291 ASN A O 1
ATOM 1332 N N . GLY A 1 169 ? 3.41036 -0.77879 3.94941 1.000 19.02203 292 GLY A N 1
ATOM 1333 C CA . GLY A 1 169 ? 2.58929 -0.03095 4.88935 1.000 21.63379 292 GLY A CA 1
ATOM 1334 C C . GLY A 1 169 ? 3.36825 0.75230 5.91514 1.000 22.17259 292 GLY A C 1
ATOM 1335 O O . GLY A 1 169 ? 2.76261 1.39502 6.79101 1.000 24.87513 292 GLY A O 1
ATOM 1336 N N . ILE A 1 170 ? 4.69224 0.74039 5.85112 1.000 18.30792 293 ILE A N 1
ATOM 1337 C CA . ILE A 1 170 ? 5.50692 1.48273 6.80212 1.000 18.41178 293 ILE A CA 1
ATOM 1338 C C . ILE A 1 170 ? 5.91355 2.78231 6.11256 1.000 17.16787 293 ILE A C 1
ATOM 1339 O O . ILE A 1 170 ? 6.66724 2.74080 5.12736 1.000 15.87110 293 ILE A O 1
ATOM 1344 N N . PRO A 1 171 ? 5.50011 3.94620 6.60622 1.000 16.26541 294 PRO A N 1
ATOM 1345 C CA . PRO A 1 171 ? 5.83880 5.19932 5.91619 1.000 15.23208 294 PRO A CA 1
ATOM 1346 C C . PRO A 1 171 ? 7.26281 5.63022 6.23335 1.000 15.03423 294 PRO A C 1
ATOM 1347 O O . PRO A 1 171 ? 7.77881 5.36556 7.32865 1.000 16.10780 294 PRO A O 1
ATOM 1351 N N . TYR A 1 172 ? 7.89162 6.33120 5.28164 1.000 13.22501 295 TYR A N 1
ATOM 1352 C CA . TYR A 1 172 ? 9.24567 6.83518 5.48464 1.000 13.03982 295 TYR A CA 1
ATOM 1353 C C . TYR A 1 172 ? 9.41256 8.18462 4.78412 1.000 14.57410 295 TYR A C 1
ATOM 1354 O O . TYR A 1 172 ? 8.60893 8.58561 3.91286 1.000 13.30389 295 TYR A O 1
ATOM 1363 N N . TRP A 1 173 ? 10.46921 8.88271 5.19891 1.000 12.98454 296 TRP A N 1
ATOM 1364 C CA . TRP A 1 173 ? 11.03270 10.03783 4.50896 1.000 13.00624 296 TRP A CA 1
ATOM 1365 C C . TRP A 1 173 ? 12.24254 9.59621 3.69286 1.000 13.02924 296 TRP A C 1
ATOM 1366 O O . TRP A 1 173 ? 13.01770 8.73953 4.15144 1.000 14.20536 296 TRP A O 1
ATOM 1377 N N . ILE A 1 174 ? 12.42751 10.16419 2.50227 1.000 12.55677 297 ILE A N 1
ATOM 1378 C CA . ILE A 1 174 ? 13.67631 9.97942 1.74369 1.000 11.57061 297 ILE A CA 1
ATOM 1379 C C . ILE A 1 174 ? 14.57916 11.14950 2.10792 1.000 11.75611 297 ILE A C 1
ATOM 1380 O O . ILE A 1 174 ? 14.25360 12.31837 1.82261 1.000 12.12019 297 ILE A O 1
ATOM 1385 N N . VAL A 1 175 ? 15.72357 10.86500 2.72417 1.000 12.74489 298 VAL A N 1
ATOM 1386 C CA . VAL A 1 175 ? 16.59556 11.90026 3.29865 1.000 11.96108 298 VAL A CA 1
ATOM 1387 C C . VAL A 1 175 ? 17.93888 11.83738 2.58601 1.000 12.28230 298 VAL A C 1
ATOM 1388 O O . VAL A 1 175 ? 18.60803 10.78157 2.51322 1.000 13.15899 298 VAL A O 1
ATOM 1392 N N . ARG A 1 176 ? 18.33174 12.99137 2.01533 1.000 11.93753 299 ARG A N 1
ATOM 1393 C CA . ARG A 1 176 ? 19.64249 13.17514 1.39338 1.000 12.54085 299 ARG A CA 1
ATOM 1394 C C . ARG A 1 176 ? 20.67333 13.53652 2.44839 1.000 12.21598 299 ARG A C 1
ATOM 1395 O O . ARG A 1 176 ? 20.45075 14.42336 3.27706 1.000 13.55181 299 ARG A O 1
ATOM 1403 N N . ASN A 1 177 ? 21.80075 12.85690 2.39630 1.000 13.28259 300 ASN A N 1
ATOM 1404 C CA . ASN A 1 177 ? 22.95496 13.15923 3.26508 1.000 13.15992 300 ASN A CA 1
ATOM 1405 C C . ASN A 1 177 ? 24.10607 13.59824 2.38458 1.000 13.84960 300 ASN A C 1
ATOM 1406 O O . ASN A 1 177 ? 24.03989 13.52927 1.15592 1.000 14.46106 300 ASN A O 1
ATOM 1411 N N . SER A 1 178 ? 25.15776 14.06899 3.05241 1.000 13.83490 301 SER A N 1
ATOM 1412 C CA . SER A 1 178 ? 26.34536 14.64347 2.42039 1.000 14.00969 301 SER A CA 1
ATOM 1413 C C . SER A 1 178 ? 27.59283 13.85986 2.79494 1.000 16.58517 301 SER A C 1
ATOM 1414 O O . SER A 1 178 ? 28.67737 14.42452 3.01718 1.000 16.30520 301 SER A O 1
ATOM 1417 N N . TRP A 1 179 ? 27.46164 12.53934 2.84997 1.000 16.06658 302 TRP A N 1
ATOM 1418 C CA . TRP A 1 179 ? 28.56172 11.64662 3.22040 1.000 17.25570 302 TRP A CA 1
ATOM 1419 C C . TRP A 1 179 ? 29.00213 10.76296 2.06338 1.000 17.93853 302 TRP A C 1
ATOM 1420 O O . TRP A 1 179 ? 29.64009 9.72936 2.28900 1.000 19.86067 302 TRP A O 1
ATOM 1431 N N . GLY A 1 180 ? 28.76589 11.20767 0.82430 1.000 18.13493 303 GLY A N 1
ATOM 1432 C CA . GLY A 1 180 ? 29.14773 10.48181 -0.36204 1.000 18.04995 303 GLY A CA 1
ATOM 1433 C C . GLY A 1 180 ? 28.17539 9.36926 -0.69308 1.000 17.09730 303 GLY A C 1
ATOM 1434 O O . GLY A 1 180 ? 27.28681 8.99488 0.09378 1.000 17.99181 303 GLY A O 1
ATOM 1435 N N . LYS A 1 181 ? 28.40394 8.79244 -1.87049 1.000 18.67147 304 LYS A N 1
ATOM 1436 C CA . LYS A 1 181 ? 27.46303 7.82224 -2.42703 1.000 21.23241 304 LYS A CA 1
ATOM 1437 C C . LYS A 1 181 ? 27.62763 6.45803 -1.80715 1.000 20.94615 304 LYS A C 1
ATOM 1438 O O . LYS A 1 181 ? 26.76595 5.57866 -2.02032 1.000 22.97363 304 LYS A O 1
ATOM 1444 N N . GLY A 1 182 ? 28.73414 6.21941 -1.09526 1.000 22.75801 305 GLY A N 1
ATOM 1445 C CA . GLY A 1 182 ? 28.97040 4.93081 -0.46136 1.000 24.67000 305 GLY A CA 1
ATOM 1446 C C . GLY A 1 182 ? 28.29127 4.75126 0.87007 1.000 25.700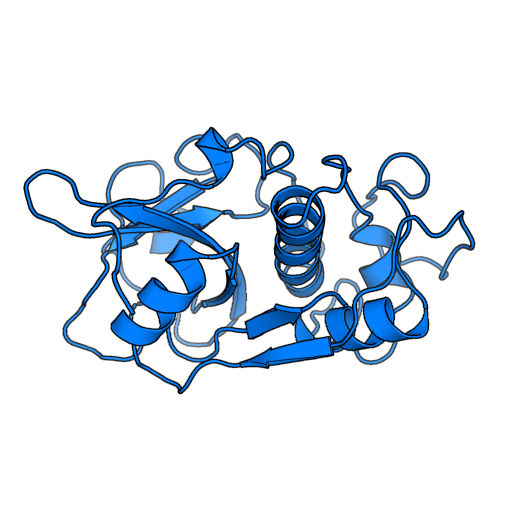99 305 GLY A C 1
ATOM 1447 O O . GLY A 1 182 ? 28.32953 3.63848 1.41538 1.000 27.94988 305 GLY A O 1
ATOM 1448 N N . TRP A 1 183 ? 27.66923 5.78566 1.41580 1.000 20.97941 306 TRP A N 1
ATOM 1449 C CA . TRP A 1 183 ? 26.96174 5.69582 2.68833 1.000 20.66110 306 TRP A CA 1
ATOM 1450 C C . TRP A 1 183 ? 25.48506 5.44465 2.41356 1.000 17.99740 306 TRP A C 1
ATOM 1451 O O . TRP A 1 183 ? 24.90980 6.07797 1.53584 1.000 19.07151 306 TRP A O 1
ATOM 1462 N N . GLY A 1 184 ? 24.87715 4.52077 3.15777 1.000 17.80423 307 GLY A N 1
ATOM 1463 C CA . GLY A 1 184 ? 23.44438 4.33293 3.08593 1.000 18.33971 307 GLY A CA 1
ATOM 1464 C C . GLY A 1 184 ? 23.01267 3.76760 1.73985 1.000 19.38865 307 GLY A C 1
ATOM 1465 O O . GLY A 1 184 ? 23.70491 2.93952 1.14057 1.000 19.22079 307 GLY A O 1
ATOM 1466 N N . GLU A 1 185 ? 21.82814 4.20547 1.26622 1.000 16.98175 308 GLU A N 1
ATOM 1467 C CA . GLU A 1 185 ? 21.27617 3.70280 -0.00013 1.000 17.20468 308 GLU A CA 1
ATOM 1468 C C . GLU A 1 185 ? 21.72353 4.71433 -1.05389 1.000 16.46606 308 GLU A C 1
ATOM 1469 O O . GLU A 1 185 ? 21.03966 5.69918 -1.32611 1.000 16.14462 308 GLU A O 1
ATOM 1475 N N . GLN A 1 186 ? 22.92991 4.53532 -1.57377 1.000 17.66609 309 GLN A N 1
ATOM 1476 C CA . GLN A 1 186 ? 23.50765 5.43762 -2.57227 1.000 18.01730 309 GLN A CA 1
ATOM 1477 C C . GLN A 1 186 ? 23.55833 6.88252 -2.06891 1.000 16.62193 309 GLN A C 1
ATOM 1478 O O . GLN A 1 186 ? 23.34928 7.82407 -2.84257 1.000 17.28758 309 GLN A O 1
ATOM 1484 N N . GLY A 1 187 ? 23.77973 7.07324 -0.75328 1.000 16.12966 310 GLY A N 1
ATOM 1485 C CA . GLY A 1 187 ? 23.98220 8.39876 -0.16664 1.000 15.97695 310 GLY A CA 1
ATOM 1486 C C . GLY A 1 187 ? 22.77653 8.90985 0.58777 1.000 14.12704 310 GLY A C 1
ATOM 1487 O O . GLY A 1 187 ? 22.86615 9.98119 1.19988 1.000 15.88765 310 GLY A O 1
ATOM 1488 N N . TYR A 1 188 ? 21.65610 8.19379 0.49613 1.000 14.44579 311 TYR A N 1
ATOM 1489 C CA . TYR A 1 188 ? 20.37777 8.53898 1.09570 1.000 13.95688 311 TYR A CA 1
ATOM 1490 C C . TYR A 1 188 ? 20.02964 7.59350 2.23829 1.000 15.10302 311 TYR A C 1
ATOM 1491 O O . TYR A 1 188 ? 20.53412 6.47414 2.31116 1.000 15.56298 311 TYR A O 1
ATOM 1500 N N . ILE A 1 189 ? 19.10857 8.02127 3.09943 1.000 14.52795 312 ILE A N 1
ATOM 1501 C CA . ILE A 1 189 ? 18.56569 7.17640 4.16657 1.000 14.89308 312 ILE A CA 1
ATOM 1502 C C . ILE A 1 189 ? 17.05210 7.30923 4.12800 1.000 13.82896 312 ILE A C 1
ATOM 1503 O O . ILE A 1 189 ? 16.52137 8.43702 4.00463 1.000 13.75153 312 ILE A O 1
ATOM 1508 N N . ARG A 1 190 ? 16.34489 6.16834 4.20045 1.000 14.23931 313 ARG A N 1
ATOM 1509 C CA . ARG A 1 190 ? 14.90120 6.20849 4.41831 1.000 14.17244 313 ARG A CA 1
ATOM 1510 C C . ARG A 1 190 ? 14.67365 6.16197 5.92602 1.000 14.68148 313 ARG A C 1
ATOM 1511 O O . ARG A 1 190 ? 15.17941 5.25333 6.59453 1.000 17.56252 313 ARG A O 1
ATOM 1519 N N . MET A 1 191 ? 14.04311 7.19420 6.48774 1.000 15.53573 314 MET A N 1
ATOM 1520 C CA . MET A 1 191 ? 13.79908 7.24987 7.92224 1.000 14.99166 314 MET A CA 1
ATOM 1521 C C . MET A 1 191 ? 12.31400 7.05910 8.19177 1.000 15.70355 314 MET A C 1
ATOM 1522 O O . MET A 1 191 ? 11.47646 7.63148 7.48694 1.000 14.98295 314 MET A O 1
ATOM 1527 N N . ARG A 1 192 ? 11.97167 6.33813 9.23593 1.000 15.73017 315 ARG A N 1
ATOM 1528 C CA . ARG A 1 192 ? 10.57492 6.13370 9.59693 1.000 15.53345 315 ARG A CA 1
ATOM 1529 C C . ARG A 1 192 ? 9.84220 7.45707 9.75016 1.000 16.56455 315 ARG A C 1
ATOM 1530 O O . ARG A 1 192 ? 10.38031 8.41859 10.31094 1.000 17.50552 315 ARG A O 1
ATOM 1538 N N . ARG A 1 193 ? 8.61043 7.51961 9.19410 1.000 15.12760 316 ARG A N 1
ATOM 1539 C CA . ARG A 1 193 ? 7.77553 8.72117 9.17070 1.000 14.87672 316 ARG A CA 1
ATOM 1540 C C . ARG A 1 193 ? 6.53794 8.47930 10.02125 1.000 16.02529 316 ARG A C 1
ATOM 1541 O O . ARG A 1 193 ? 6.11011 7.34841 10.22696 1.000 17.06226 316 ARG A O 1
ATOM 1549 N N . ASN A 1 194 ? 5.92733 9.58685 10.47022 1.000 15.94240 317 ASN A N 1
ATOM 1550 C CA . ASN A 1 194 ? 4.69926 9.56625 11.26182 1.000 15.87481 317 ASN A CA 1
ATOM 1551 C C . ASN A 1 194 ? 4.86327 8.77261 12.55316 1.000 18.42605 317 ASN A C 1
ATOM 1552 O O . ASN A 1 194 ? 4.06194 7.91026 12.88381 1.000 20.47621 317 ASN A O 1
ATOM 1557 N N . THR A 1 195 ? 5.93021 9.07727 13.27630 1.000 19.70131 318 THR A N 1
ATOM 1558 C CA . THR A 1 195 ? 6.18080 8.39209 14.53126 1.000 22.19220 318 THR A CA 1
ATOM 1559 C C . THR A 1 195 ? 5.30039 8.96625 15.62834 1.000 22.85397 318 THR A C 1
ATOM 1560 O O . THR A 1 195 ? 4.72126 10.05004 15.49651 1.000 19.94903 318 THR A O 1
ATOM 1564 N N . SER A 1 196 ? 5.19595 8.24314 16.73999 1.000 21.87194 319 SER A N 1
ATOM 1565 C CA . SER A 1 196 ? 4.33118 8.73081 17.80538 1.000 24.02306 319 SER A CA 1
ATOM 1566 C C . SER A 1 196 ? 4.85950 10.03777 18.40545 1.000 24.71665 319 SER A C 1
ATOM 1567 O O . SER A 1 196 ? 4.07698 10.91849 18.76595 1.000 26.06672 319 SER A O 1
ATOM 1570 N N . ASN A 1 197 ? 6.17271 10.18877 18.52022 1.000 22.40604 320 ASN A N 1
ATOM 1571 C CA . ASN A 1 197 ? 6.74600 11.43786 19.02019 1.000 21.39132 320 ASN A CA 1
ATOM 1572 C C . ASN A 1 197 ? 6.62573 12.48290 17.91834 1.000 21.89296 320 ASN A C 1
ATOM 1573 O O . ASN A 1 197 ? 7.14435 12.26388 16.81539 1.000 21.33652 320 ASN A O 1
ATOM 1578 N N . PRO A 1 198 ? 5.97753 13.62207 18.15128 1.000 19.48927 321 PRO A N 1
ATOM 1579 C CA . PRO A 1 198 ? 5.76873 14.54914 17.03649 1.000 19.99328 321 PRO A CA 1
ATOM 1580 C C . PRO A 1 198 ? 7.03221 15.21009 16.54412 1.000 18.21564 321 PRO A C 1
ATOM 1581 O O . PRO A 1 198 ? 6.97285 15.79549 15.44865 1.000 18.81098 321 PRO A O 1
ATOM 1585 N N . ALA A 1 199 ? 8.14471 15.15070 17.28718 1.000 17.87288 322 ALA A N 1
ATOM 1586 C CA . ALA A 1 199 ? 9.41880 15.62613 16.75138 1.000 18.75305 322 ALA A CA 1
ATOM 1587 C C . ALA A 1 199 ? 9.87244 14.82421 15.54246 1.000 17.75623 322 ALA A C 1
ATOM 1588 O O . ALA A 1 199 ? 10.78831 15.27630 14.82064 1.000 16.96715 322 ALA A O 1
ATOM 1590 N N . GLY A 1 200 ? 9.31545 13.64323 15.31422 1.000 16.83836 323 GLY A N 1
ATOM 1591 C CA . GLY A 1 200 ? 9.72708 12.79731 14.22011 1.000 18.23754 323 GLY A CA 1
ATOM 1592 C C . GLY A 1 200 ? 11.02238 12.05343 14.53059 1.000 15.44115 323 GLY A C 1
ATOM 1593 O O . GLY A 1 200 ? 11.66569 12.23085 15.56724 1.000 17.98459 323 GLY A O 1
ATOM 1604 N N . CYS A 1 202 ? 14.50362 10.92453 15.03275 1.000 16.59197 325 CYS A N 1
ATOM 1605 C CA . CYS A 1 202 ? 15.69511 11.71672 15.35533 1.000 16.73482 325 CYS A CA 1
ATOM 1606 C C . CYS A 1 202 ? 15.50093 13.21684 15.14791 1.000 16.09211 325 CYS A C 1
ATOM 1607 O O . CYS A 1 202 ? 16.44740 13.94273 14.81252 1.000 16.52010 325 CYS A O 1
ATOM 1610 N N . GLY A 1 203 ? 14.27334 13.68676 15.33741 1.000 16.77529 326 GLY A N 1
ATOM 1611 C CA . GLY A 1 203 ? 14.03018 15.10416 15.30606 1.000 16.11280 326 GLY A CA 1
ATOM 1612 C C . GLY A 1 203 ? 13.81755 15.69679 13.92829 1.000 15.08129 326 GLY A C 1
ATOM 1613 O O . GLY A 1 203 ? 13.83744 16.92772 13.79736 1.000 15.32866 326 GLY A O 1
ATOM 1614 N N . VAL A 1 204 ? 13.50860 14.88207 12.90813 1.000 15.95533 327 VAL A N 1
ATOM 1615 C CA . VAL A 1 204 ? 13.33634 15.40772 11.53949 1.000 15.72700 327 VAL A CA 1
ATOM 1616 C C . VAL A 1 204 ? 12.40690 16.61915 11.49976 1.000 15.06189 327 VAL A C 1
ATOM 1617 O O . VAL A 1 204 ? 12.6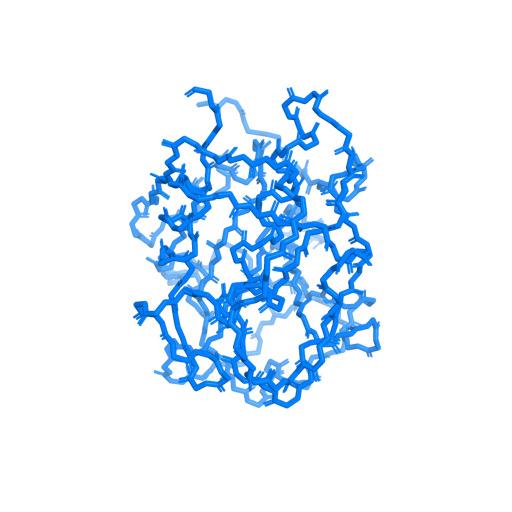0559 17.54473 10.69099 1.000 13.92706 327 VAL A O 1
ATOM 1621 N N . ALA A 1 205 ? 11.32557 16.60951 12.29661 1.000 14.28441 328 ALA A N 1
ATOM 1622 C CA . ALA A 1 205 ? 10.29083 17.63797 12.20581 1.000 14.39080 328 ALA A CA 1
ATOM 1623 C C . ALA A 1 205 ? 10.50931 18.80925 13.16258 1.000 13.74528 328 ALA A C 1
ATOM 1624 O O . ALA A 1 205 ? 9.66735 19.72394 13.20740 1.000 14.82801 328 ALA A O 1
ATOM 1626 N N . ILE A 1 206 ? 11.63171 18.85142 13.88366 1.000 16.14633 329 ILE A N 1
ATOM 1627 C CA . ILE A 1 206 ? 11.78712 19.90113 14.88591 1.000 16.09389 329 ILE A CA 1
ATOM 1628 C C . ILE A 1 206 ? 11.90044 21.27474 14.23027 1.000 15.24026 329 ILE A C 1
ATOM 1629 O O . ILE A 1 206 ? 11.23092 22.23354 14.64624 1.000 17.96183 329 ILE A O 1
ATOM 1634 N N . THR A 1 207 ? 12.75627 21.42060 13.22324 1.000 14.75150 330 THR A N 1
ATOM 1635 C CA . THR A 1 207 ? 13.00423 22.74063 12.65183 1.000 14.92312 330 THR A CA 1
ATOM 1636 C C . THR A 1 207 ? 13.23966 22.71396 11.14676 1.000 14.58054 330 THR A C 1
ATOM 1637 O O . THR A 1 207 ? 14.30700 23.08770 10.66186 1.000 14.57362 330 THR A O 1
ATOM 1641 N N . PRO A 1 208 ? 12.21907 22.36466 10.36789 1.000 12.40309 331 PRO A N 1
ATOM 1642 C CA . PRO A 1 208 ? 12.39905 22.37132 8.91237 1.000 12.11927 331 PRO A CA 1
ATOM 1643 C C . PRO A 1 208 ? 12.38811 23.79905 8.38025 1.000 10.40949 331 PRO A C 1
ATOM 1644 O O . PRO A 1 208 ? 11.61129 24.63814 8.83553 1.000 13.21839 331 PRO A O 1
ATOM 1648 N N . THR A 1 209 ? 13.20765 24.03839 7.35683 1.000 11.85689 332 THR A N 1
ATOM 1649 C CA . THR A 1 209 ? 13.21679 25.33686 6.67323 1.000 11.30633 332 THR A CA 1
ATOM 1650 C C . THR A 1 209 ? 13.35867 25.09499 5.17898 1.000 11.32022 332 THR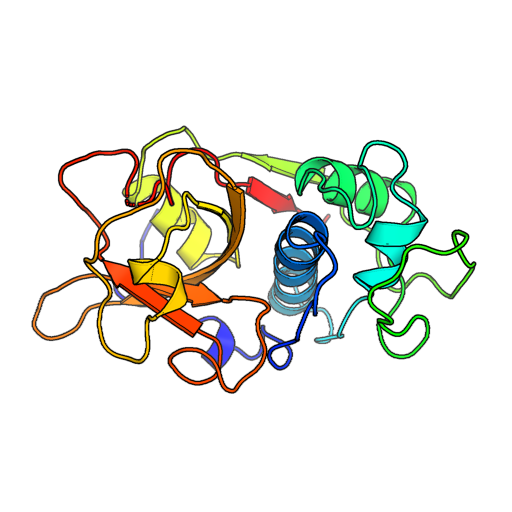 A C 1
ATOM 1651 O O . THR A 1 209 ? 13.79264 24.01147 4.72938 1.000 11.48730 332 THR A O 1
ATOM 1655 N N . PHE A 1 210 ? 13.01119 26.11717 4.38265 1.000 11.18485 333 PHE A N 1
ATOM 1656 C CA . PHE A 1 210 ? 13.09862 25.94317 2.93439 1.000 10.53157 333 PHE A CA 1
ATOM 1657 C C . PHE A 1 210 ? 13.23643 27.31135 2.28811 1.000 10.31578 333 PHE A C 1
ATOM 1658 O O . PHE A 1 210 ? 12.65438 28.29187 2.77960 1.000 11.64384 333 PHE A O 1
ATOM 1666 N N . PRO A 1 211 ? 13.94820 27.40088 1.18298 1.000 10.23991 334 PRO A N 1
ATOM 1667 C CA . PRO A 1 211 ? 14.08643 28.67942 0.47618 1.000 10.92007 334 PRO A CA 1
ATOM 1668 C C . PRO A 1 211 ? 12.86002 28.95299 -0.37750 1.000 10.70462 334 PRO A C 1
ATOM 1669 O O . PRO A 1 211 ? 12.07929 28.05566 -0.71337 1.000 11.23516 334 PRO A O 1
ATOM 1673 N N . VAL A 1 212 ? 12.69604 30.24524 -0.71818 1.000 11.65043 335 VAL A N 1
ATOM 1674 C CA . VAL A 1 212 ? 11.71010 30.66720 -1.70549 1.000 12.08666 335 VAL A CA 1
ATOM 1675 C C . VAL A 1 212 ? 12.40412 31.52695 -2.75068 1.000 11.50370 335 VAL A C 1
ATOM 1676 O O . VAL A 1 212 ? 13.42950 32.16927 -2.46861 1.000 12.93474 335 VAL A O 1
ATOM 1680 N N . ILE A 1 213 ? 11.87241 31.49284 -3.97122 1.000 12.51768 336 ILE A N 1
ATOM 1681 C CA . ILE A 1 213 ? 12.38261 32.25422 -5.11406 1.000 15.08389 336 ILE A CA 1
ATOM 1682 C C . ILE A 1 213 ? 11.21100 33.00507 -5.73761 1.000 17.81334 336 ILE A C 1
ATOM 1683 O O . ILE A 1 213 ? 10.13417 32.43672 -5.91814 1.000 18.56492 336 ILE A O 1
ATOM 1688 N N . ASP A 1 214 ? 11.43293 34.29251 -6.02989 1.000 29.66760 337 ASP A N 1
ATOM 1689 C CA . ASP A 1 214 ? 10.55302 35.24302 -6.77082 1.000 40.81431 337 ASP A CA 1
ATOM 1690 C C . ASP A 1 214 ? 10.12522 36.47732 -5.95744 1.000 37.67158 337 ASP A C 1
ATOM 1691 O O . ASP A 1 214 ? 9.88312 36.40633 -4.75115 1.000 39.44014 337 ASP A O 1
#

B-factor: mean 20.46, std 8.9, range [9.58, 67.56]